Protein AF-A0A1B9LU08-F1 (afdb_monomer_lite)

Radius of gyration: 18.75 Å; chains: 1; bounding box: 48×45×54 Å

pLDDT: mean 74.98, std 18.67, range [30.48, 94.19]

Structure (mmCIF, N/CA/C/O backbone):
data_AF-A0A1B9LU08-F1
#
_entry.id   AF-A0A1B9LU08-F1
#
loop_
_atom_site.group_PDB
_atom_site.id
_atom_site.type_symbol
_atom_site.label_atom_id
_atom_site.label_alt_id
_atom_site.label_comp_id
_atom_site.label_asym_id
_atom_site.label_entity_id
_atom_site.label_seq_id
_atom_site.pdbx_PDB_ins_code
_atom_site.Cartn_x
_atom_site.Cartn_y
_atom_site.Cartn_z
_atom_site.occupancy
_atom_site.B_iso_or_equiv
_atom_site.auth_seq_id
_atom_site.auth_comp_id
_atom_site.auth_asym_id
_atom_site.auth_atom_id
_atom_site.pdbx_PDB_model_num
ATOM 1 N N . MET A 1 1 ? 3.767 -24.081 18.386 1.00 46.16 1 MET A N 1
ATOM 2 C CA . MET A 1 1 ? 2.913 -23.015 18.964 1.00 46.16 1 MET A CA 1
ATOM 3 C C . MET A 1 1 ? 3.690 -21.941 19.738 1.00 46.16 1 MET A C 1
ATOM 5 O O . MET A 1 1 ? 3.334 -20.782 19.602 1.00 46.16 1 MET A O 1
ATOM 9 N N . LYS A 1 2 ? 4.782 -22.258 20.460 1.00 41.88 2 LYS A N 1
ATOM 10 C CA . LYS A 1 2 ? 5.593 -21.272 21.220 1.00 41.88 2 LYS A CA 1
ATOM 11 C C . LYS A 1 2 ? 6.136 -20.075 20.403 1.00 41.88 2 LYS A C 1
ATOM 13 O O . LYS A 1 2 ? 6.231 -18.980 20.938 1.00 41.88 2 LYS A O 1
ATOM 18 N N . ASN A 1 3 ? 6.425 -20.255 19.110 1.00 48.28 3 ASN A N 1
ATOM 19 C CA . ASN A 1 3 ? 7.013 -19.195 18.271 1.00 48.28 3 ASN A CA 1
ATOM 20 C C . ASN A 1 3 ? 6.011 -18.122 17.801 1.00 48.28 3 ASN A C 1
ATOM 22 O O . ASN A 1 3 ? 6.435 -17.032 17.435 1.00 48.28 3 ASN A O 1
ATOM 26 N N . ILE A 1 4 ? 4.701 -18.395 17.828 1.00 52.91 4 ILE A N 1
ATOM 27 C CA . ILE A 1 4 ? 3.678 -17.412 17.421 1.00 52.91 4 ILE A CA 1
ATOM 28 C C . ILE A 1 4 ? 3.494 -16.355 18.523 1.00 52.91 4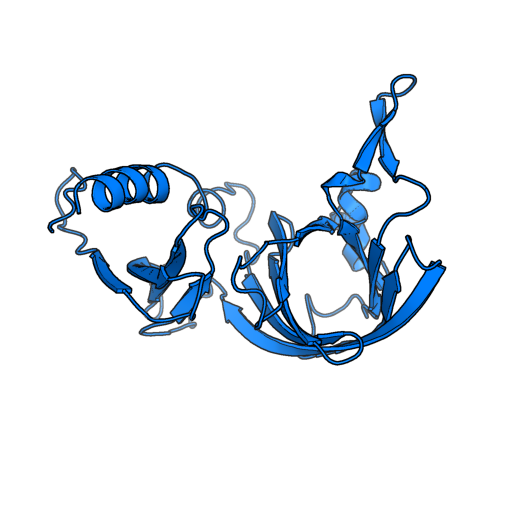 ILE A C 1
ATOM 30 O O . ILE A 1 4 ? 3.367 -15.172 18.223 1.00 52.91 4 ILE A O 1
ATOM 34 N N . LEU A 1 5 ? 3.602 -16.756 19.797 1.00 52.34 5 LEU A N 1
ATOM 35 C CA . LEU A 1 5 ? 3.526 -15.848 20.949 1.00 52.34 5 LEU A CA 1
ATOM 36 C C . LEU A 1 5 ? 4.643 -14.789 20.956 1.00 52.34 5 LEU A C 1
ATOM 38 O O . LEU A 1 5 ? 4.409 -13.640 21.319 1.00 52.34 5 LEU A O 1
ATOM 42 N N . LEU A 1 6 ? 5.856 -15.171 20.544 1.00 48.66 6 LEU A N 1
ATOM 43 C CA . LEU A 1 6 ? 6.998 -14.254 20.491 1.00 48.66 6 LEU A CA 1
ATOM 44 C C . LEU A 1 6 ? 6.857 -13.238 19.343 1.00 48.66 6 LEU A C 1
ATOM 46 O O . LEU A 1 6 ? 7.198 -12.070 19.508 1.00 48.66 6 LEU A O 1
ATOM 50 N N . ALA A 1 7 ? 6.298 -13.666 18.204 1.00 47.06 7 ALA A N 1
ATOM 51 C CA . ALA A 1 7 ? 5.971 -12.775 17.090 1.00 47.06 7 ALA A CA 1
ATOM 52 C C . ALA A 1 7 ? 4.872 -11.763 17.471 1.00 47.06 7 ALA A C 1
ATOM 54 O O . ALA A 1 7 ? 4.944 -10.605 17.078 1.00 47.06 7 ALA A O 1
ATOM 55 N N . LEU A 1 8 ? 3.908 -12.164 18.305 1.00 51.66 8 LEU A N 1
ATOM 56 C CA . LEU A 1 8 ? 2.862 -11.293 18.859 1.00 51.66 8 LEU A CA 1
ATOM 57 C C . LEU A 1 8 ? 3.392 -10.175 19.760 1.00 51.66 8 LEU A C 1
ATOM 59 O O . LEU A 1 8 ? 2.967 -9.029 19.626 1.00 51.66 8 LEU A O 1
ATOM 63 N N . LEU A 1 9 ? 4.357 -10.485 20.628 1.00 51.31 9 LEU A N 1
ATOM 64 C CA . LEU A 1 9 ? 5.041 -9.491 21.465 1.00 51.31 9 LEU A CA 1
ATOM 65 C C . LEU A 1 9 ? 5.813 -8.451 20.632 1.00 51.31 9 LEU A C 1
ATOM 67 O O . LEU A 1 9 ? 5.911 -7.294 21.038 1.00 51.31 9 LEU A O 1
ATOM 71 N N . LEU A 1 10 ? 6.304 -8.829 19.447 1.00 46.22 10 LEU A N 1
ATOM 72 C CA . LEU A 1 10 ? 6.969 -7.926 18.494 1.00 46.22 10 LEU A CA 1
ATOM 73 C C . LEU A 1 10 ? 5.987 -7.063 17.679 1.00 46.22 10 LEU A C 1
ATOM 75 O O . LEU A 1 10 ? 6.327 -5.945 17.302 1.00 46.22 10 LEU A O 1
ATOM 79 N N . ILE A 1 11 ? 4.765 -7.546 17.431 1.00 46.97 11 ILE A N 1
ATOM 80 C CA . ILE A 1 11 ? 3.715 -6.797 16.711 1.00 46.97 11 ILE A CA 1
ATOM 81 C C . ILE A 1 11 ? 3.090 -5.718 17.606 1.00 46.97 11 ILE A C 1
ATOM 83 O O . ILE A 1 11 ? 2.770 -4.637 17.125 1.00 46.97 11 ILE A O 1
ATOM 87 N N . LEU A 1 12 ? 2.959 -5.982 18.911 1.00 44.62 12 LEU A N 1
ATOM 88 C CA . LEU A 1 12 ? 2.426 -5.017 19.883 1.00 44.62 12 LEU A CA 1
ATOM 89 C C . LEU A 1 12 ? 3.453 -3.962 20.337 1.00 44.62 12 LEU A C 1
ATOM 91 O O . LEU A 1 12 ? 3.061 -2.957 20.924 1.00 44.62 12 LEU A O 1
ATOM 95 N N . SER A 1 13 ? 4.752 -4.172 20.086 1.00 35.53 13 SER A N 1
ATOM 96 C CA . SER A 1 13 ? 5.834 -3.291 20.563 1.00 35.53 13 SER A CA 1
ATOM 97 C C . SER A 1 13 ? 6.374 -2.297 19.526 1.00 35.53 13 SER A C 1
ATOM 99 O O . SER A 1 13 ? 7.187 -1.450 19.890 1.00 35.53 13 SER A O 1
ATOM 101 N N . PHE A 1 14 ? 5.920 -2.331 18.264 1.00 38.03 14 PHE A N 1
ATOM 102 C CA . PHE A 1 14 ? 6.449 -1.462 17.200 1.00 38.03 14 PHE A CA 1
ATOM 103 C C . PHE A 1 14 ? 5.367 -0.920 16.236 1.00 38.03 14 PHE A C 1
ATOM 105 O O . PHE A 1 14 ? 4.264 -1.453 16.137 1.00 38.03 14 PHE A O 1
ATOM 112 N N . PRO A 1 15 ? 5.625 0.211 15.555 1.00 39.22 15 PRO A N 1
ATOM 113 C CA . PRO A 1 15 ? 4.687 1.316 15.513 1.00 39.22 15 PRO A CA 1
ATOM 114 C C . PRO A 1 15 ? 4.008 1.461 14.149 1.00 39.22 15 PRO A C 1
ATOM 116 O O . PRO A 1 15 ? 4.268 2.406 13.409 1.00 39.22 15 PRO A O 1
ATOM 119 N N . VAL A 1 16 ? 3.064 0.584 13.828 1.00 42.38 16 VAL A N 1
ATOM 120 C CA . VAL A 1 16 ? 1.952 1.065 12.983 1.00 42.38 16 VAL A CA 1
ATOM 121 C C . VAL A 1 16 ? 1.066 2.015 13.815 1.00 42.38 16 VAL A C 1
ATOM 123 O O . VAL A 1 16 ? 0.441 2.928 13.287 1.00 42.38 16 VAL A O 1
ATOM 126 N N . PHE A 1 17 ? 1.124 1.892 15.150 1.00 41.16 17 PHE A N 1
ATOM 127 C CA . PHE A 1 17 ? 0.373 2.711 16.103 1.00 41.16 17 PHE A CA 1
ATOM 128 C C . PHE A 1 17 ? 1.009 4.049 16.497 1.00 41.16 17 PHE A C 1
ATOM 130 O O . PHE A 1 17 ? 0.266 4.922 16.927 1.00 41.16 17 PHE A O 1
ATOM 137 N N . SER A 1 18 ? 2.323 4.292 16.349 1.00 35.41 18 SER A N 1
ATOM 138 C CA . SER A 1 18 ? 2.858 5.621 16.727 1.00 35.41 18 SER A CA 1
ATOM 139 C C . SER A 1 18 ? 2.470 6.723 15.739 1.00 35.41 18 SER A C 1
ATOM 141 O O . SER A 1 18 ? 2.522 7.899 16.088 1.00 35.41 18 SER A O 1
ATOM 143 N N . THR A 1 19 ? 2.056 6.355 14.527 1.00 39.44 19 THR A N 1
ATOM 144 C CA . THR A 1 19 ? 1.817 7.301 13.434 1.00 39.44 19 THR A CA 1
ATOM 145 C C . THR A 1 19 ? 0.364 7.759 13.329 1.00 39.44 19 THR A C 1
ATOM 147 O O . THR A 1 19 ? 0.118 8.866 12.868 1.00 39.44 19 THR A O 1
ATOM 150 N N . ILE A 1 20 ? -0.590 6.982 13.855 1.00 40.78 20 ILE A N 1
ATOM 151 C CA . ILE A 1 20 ? -1.959 7.473 14.100 1.00 40.78 20 ILE A CA 1
ATOM 152 C C . ILE A 1 20 ? -2.001 8.323 15.389 1.00 40.78 20 ILE A C 1
ATOM 154 O O . ILE A 1 20 ? -2.870 9.173 15.543 1.00 40.78 20 ILE A O 1
ATOM 158 N N . TYR A 1 21 ? -1.035 8.158 16.306 1.00 35.94 21 TYR A N 1
ATOM 159 C CA . TYR A 1 21 ? -1.086 8.762 17.646 1.00 35.94 21 TYR A CA 1
ATOM 160 C C . TYR A 1 21 ? -0.140 9.939 17.918 1.00 35.94 21 TYR A C 1
ATOM 162 O O . TYR A 1 21 ? -0.194 10.492 19.020 1.00 35.94 21 TYR A O 1
ATOM 170 N N . ARG A 1 22 ? 0.742 10.345 16.994 1.00 32.78 22 ARG A N 1
ATOM 171 C CA . ARG A 1 22 ? 1.746 11.368 17.327 1.00 32.78 22 ARG A CA 1
ATOM 172 C C . ARG A 1 22 ? 2.076 12.340 16.198 1.00 32.78 22 ARG A C 1
ATOM 174 O O . ARG A 1 22 ? 3.199 12.379 15.711 1.00 32.78 22 ARG A O 1
ATOM 181 N N . THR A 1 23 ? 1.143 13.240 15.913 1.00 32.97 23 THR A N 1
ATOM 182 C CA . THR A 1 23 ? 1.505 14.621 15.578 1.00 32.97 23 THR A CA 1
ATOM 183 C C . THR A 1 23 ? 0.828 15.556 16.578 1.00 32.97 23 THR A C 1
ATOM 185 O O . THR A 1 23 ? -0.375 15.779 16.575 1.00 32.97 23 THR A O 1
ATOM 188 N N . THR A 1 24 ? 1.627 16.133 17.474 1.00 35.81 24 THR A N 1
ATOM 189 C CA . THR A 1 24 ? 1.268 17.325 18.265 1.00 35.81 24 THR A CA 1
ATOM 190 C C . THR A 1 24 ? 1.275 18.603 17.415 1.00 35.81 24 THR A C 1
ATOM 192 O O . THR A 1 24 ? 1.252 19.705 17.950 1.00 35.81 24 THR A O 1
ATOM 195 N N . TYR A 1 25 ? 1.291 18.462 16.090 1.00 37.09 25 TYR A N 1
ATOM 196 C CA . TYR A 1 25 ? 1.106 19.531 15.125 1.00 37.09 25 TYR A CA 1
ATOM 197 C C . TYR A 1 25 ? -0.132 19.204 14.304 1.00 37.09 25 TYR A C 1
ATOM 199 O O . TYR A 1 25 ? -0.088 18.308 13.472 1.00 37.09 25 TYR A O 1
ATOM 207 N N . SER A 1 26 ? -1.202 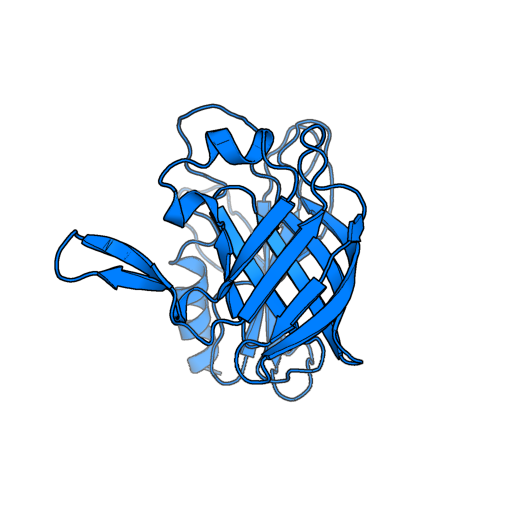19.948 14.594 1.00 35.75 26 SER A N 1
ATOM 208 C CA . SER A 1 26 ? -2.458 20.048 13.851 1.00 35.75 26 SER A CA 1
ATOM 209 C C . SER A 1 26 ? -3.199 18.730 13.578 1.00 35.75 26 SER A C 1
ATOM 211 O O . SER A 1 26 ? -2.702 17.818 12.931 1.00 35.75 26 SER A O 1
ATOM 213 N N . ALA A 1 27 ? -4.458 18.659 14.011 1.00 37.59 27 ALA A N 1
ATOM 214 C CA . ALA A 1 27 ? -5.414 17.594 13.703 1.00 37.59 27 ALA A CA 1
ATOM 215 C C . ALA A 1 27 ? -5.829 17.589 12.211 1.00 37.59 27 ALA A C 1
ATOM 217 O O . ALA A 1 27 ? -7.008 17.641 11.876 1.00 37.59 27 ALA A O 1
ATOM 218 N N . THR A 1 28 ? -4.861 17.603 11.295 1.00 44.62 28 THR A N 1
ATOM 219 C CA . THR A 1 28 ? -5.071 17.631 9.846 1.00 44.62 28 THR A CA 1
ATOM 220 C C . THR A 1 28 ? -4.879 16.216 9.303 1.00 44.62 28 THR A C 1
ATOM 222 O O . THR A 1 28 ? -3.784 15.821 8.929 1.00 44.62 28 THR A O 1
ATOM 225 N N . TYR A 1 29 ? -5.970 15.448 9.343 1.00 53.56 29 TYR A N 1
ATOM 226 C CA . TYR A 1 29 ? -6.289 14.301 8.481 1.00 53.56 29 TYR A CA 1
ATOM 227 C C . TYR A 1 29 ? -5.157 13.286 8.203 1.00 53.56 29 TYR A C 1
ATOM 229 O O . TYR A 1 29 ? -4.649 13.192 7.086 1.00 53.56 29 TYR A O 1
ATOM 237 N N . SER A 1 30 ? -4.817 12.431 9.176 1.00 63.50 30 SER A N 1
ATOM 238 C CA . SER A 1 30 ? -4.046 11.202 8.914 1.00 63.50 30 SER A CA 1
ATOM 239 C C . SER A 1 30 ? -4.940 10.137 8.262 1.00 63.50 30 SER A C 1
ATOM 241 O O . SER A 1 30 ? -5.347 9.152 8.875 1.00 63.50 30 SER A O 1
ATOM 243 N N . ALA A 1 31 ? -5.300 10.358 6.999 1.00 75.62 31 ALA A N 1
ATOM 244 C CA . ALA A 1 31 ? -6.085 9.400 6.234 1.00 75.62 31 ALA A CA 1
ATOM 245 C C . ALA A 1 31 ? -5.200 8.247 5.733 1.00 75.62 31 ALA A C 1
ATOM 247 O O . ALA A 1 31 ? -4.120 8.476 5.200 1.00 75.62 31 ALA A O 1
ATOM 248 N N . THR A 1 32 ? -5.651 7.001 5.858 1.00 82.12 32 THR A N 1
ATOM 249 C CA . THR A 1 32 ? -5.039 5.857 5.164 1.00 82.12 32 THR A CA 1
ATOM 250 C C . THR A 1 32 ? -5.982 5.362 4.084 1.00 82.12 32 THR A C 1
ATOM 252 O O . THR A 1 32 ? -7.141 5.054 4.347 1.00 82.12 32 THR A O 1
ATOM 255 N N . TYR A 1 33 ? -5.469 5.240 2.869 1.00 86.00 33 TYR A N 1
ATOM 256 C CA . TYR A 1 33 ? -6.208 4.781 1.707 1.00 86.00 33 TYR A CA 1
ATOM 257 C C . TYR A 1 33 ? -5.683 3.424 1.248 1.00 86.00 33 TYR A C 1
ATOM 259 O O . TYR A 1 33 ? -4.472 3.198 1.244 1.00 86.00 33 TYR A O 1
ATOM 267 N N . ALA A 1 34 ? -6.577 2.544 0.800 1.00 89.38 34 ALA A N 1
ATOM 268 C CA . ALA A 1 34 ? -6.204 1.363 0.029 1.00 89.38 34 ALA A CA 1
ATOM 269 C C . ALA A 1 34 ? -6.856 1.427 -1.352 1.00 89.38 34 ALA A C 1
ATOM 271 O O . ALA A 1 34 ? -8.069 1.622 -1.482 1.00 89.38 34 ALA A O 1
ATOM 272 N N . TYR A 1 35 ? -6.037 1.252 -2.382 1.00 91.56 35 TYR A N 1
ATOM 273 C CA . TYR A 1 35 ? -6.452 1.251 -3.775 1.00 91.56 35 TYR A CA 1
ATOM 274 C C . TYR A 1 35 ? -6.164 -0.100 -4.412 1.00 91.56 35 TYR A C 1
ATOM 276 O O . TYR A 1 35 ? -5.054 -0.611 -4.280 1.00 91.56 35 TYR A O 1
ATOM 284 N N . LYS A 1 36 ? -7.119 -0.644 -5.166 1.00 93.88 36 LYS A N 1
ATOM 285 C CA . LYS A 1 36 ? -6.962 -1.905 -5.898 1.00 93.88 36 LYS A CA 1
ATOM 286 C C . LYS A 1 36 ? -6.991 -1.714 -7.402 1.00 93.88 36 LYS A C 1
ATOM 288 O O . LYS A 1 36 ? -7.725 -0.872 -7.919 1.00 93.88 36 LYS A O 1
ATOM 293 N N . GLY A 1 37 ? -6.216 -2.521 -8.111 1.00 93.50 37 GLY A N 1
ATOM 294 C CA . GLY A 1 37 ? -6.200 -2.546 -9.569 1.00 93.50 37 GLY A CA 1
ATOM 295 C C . GLY A 1 37 ? -5.220 -3.580 -10.097 1.00 93.50 37 GLY A C 1
ATOM 296 O O . GLY A 1 37 ? -4.961 -4.577 -9.429 1.00 93.50 37 GLY A O 1
ATOM 297 N N . TYR A 1 38 ? -4.676 -3.341 -11.289 1.00 91.12 38 TYR A N 1
ATOM 298 C CA . TYR A 1 38 ? -3.796 -4.290 -11.969 1.00 91.12 38 TYR A CA 1
ATOM 299 C C . TYR A 1 38 ? -2.568 -3.604 -12.566 1.00 91.12 38 TYR A C 1
ATOM 301 O O . TYR A 1 38 ? -2.671 -2.490 -13.078 1.00 91.12 38 TYR A O 1
ATOM 309 N N . ILE A 1 39 ? -1.430 -4.302 -12.544 1.00 87.19 39 ILE A N 1
ATOM 310 C CA . ILE A 1 39 ? -0.226 -3.976 -13.326 1.00 87.19 39 ILE A CA 1
ATOM 311 C C . ILE A 1 39 ? 0.051 -5.152 -14.258 1.00 87.19 39 ILE A C 1
ATOM 313 O O . ILE A 1 39 ? 0.200 -6.277 -13.776 1.00 87.19 39 ILE A O 1
ATOM 317 N N . GLU A 1 40 ? 0.126 -4.891 -15.568 1.00 82.81 40 GLU A N 1
ATOM 318 C CA . GLU A 1 40 ? 0.203 -5.884 -16.656 1.00 82.81 40 GLU A CA 1
ATOM 319 C C . GLU A 1 40 ? -0.976 -6.875 -16.662 1.00 82.81 40 GLU A C 1
ATOM 321 O O . GLU A 1 40 ? -1.786 -6.815 -17.573 1.00 82.81 40 GLU A O 1
ATOM 326 N N . ASN A 1 41 ? -1.081 -7.751 -15.656 1.00 85.12 41 ASN A N 1
ATOM 327 C CA . ASN A 1 41 ? -2.194 -8.680 -15.386 1.00 85.12 41 ASN A CA 1
ATOM 328 C C . ASN A 1 41 ? -2.269 -9.127 -13.910 1.00 85.12 41 ASN A C 1
ATOM 330 O O . ASN A 1 41 ? -3.047 -10.012 -13.562 1.00 85.12 41 ASN A O 1
ATOM 334 N N . LYS A 1 42 ? -1.439 -8.564 -13.030 1.00 88.44 42 LYS A N 1
ATOM 335 C CA . LYS A 1 42 ? -1.359 -8.965 -11.624 1.00 88.44 42 LYS A CA 1
ATOM 336 C C . LYS A 1 42 ? -2.165 -8.004 -10.772 1.00 88.44 42 LYS A C 1
ATOM 338 O O . LYS A 1 42 ? -1.980 -6.794 -10.896 1.00 88.44 42 LYS A O 1
ATOM 343 N N . GLU A 1 43 ? -3.034 -8.536 -9.918 1.00 91.19 43 GLU A N 1
ATOM 344 C CA . GLU A 1 43 ? -3.819 -7.715 -8.999 1.00 91.19 43 GLU A CA 1
ATOM 345 C C . GLU A 1 43 ? -2.901 -7.110 -7.932 1.00 91.19 43 GLU A C 1
ATOM 347 O O . GLU A 1 43 ? -2.094 -7.808 -7.308 1.00 91.19 43 GLU A O 1
ATOM 352 N N . VAL A 1 44 ? -3.024 -5.802 -7.733 1.00 91.81 44 VAL A N 1
ATOM 353 C CA . VAL A 1 44 ? -2.219 -5.027 -6.790 1.00 91.81 44 VAL A CA 1
ATOM 354 C C . VAL A 1 44 ? -3.108 -4.273 -5.822 1.00 91.81 44 VAL A C 1
ATOM 356 O O . VAL A 1 44 ? -4.176 -3.783 -6.194 1.00 91.81 44 VAL A O 1
ATOM 359 N N . THR A 1 45 ? -2.639 -4.149 -4.584 1.00 91.69 45 THR A N 1
ATOM 360 C CA . THR A 1 45 ? -3.190 -3.207 -3.607 1.00 91.69 45 THR A CA 1
ATOM 361 C C . THR A 1 45 ? -2.113 -2.197 -3.233 1.00 91.69 45 THR A C 1
ATOM 363 O O . THR A 1 45 ? -1.046 -2.587 -2.763 1.00 91.69 45 THR A O 1
ATOM 366 N N . LEU A 1 46 ? -2.386 -0.912 -3.452 1.00 91.25 46 LEU A N 1
ATOM 367 C CA . LEU A 1 46 ? -1.562 0.212 -3.014 1.00 91.25 46 LEU A CA 1
ATOM 368 C C . LEU A 1 46 ? -2.154 0.780 -1.725 1.00 91.25 46 LEU A C 1
ATOM 370 O O . LEU A 1 46 ? -3.287 1.259 -1.720 1.00 91.25 46 LEU A O 1
ATOM 374 N N . TYR A 1 47 ? -1.367 0.761 -0.660 1.00 88.00 47 TYR A N 1
ATOM 375 C CA . TYR A 1 47 ? -1.654 1.440 0.593 1.00 88.00 47 TYR A CA 1
ATOM 376 C C . TYR A 1 47 ? -0.948 2.789 0.596 1.00 88.00 47 TYR A C 1
ATOM 378 O O . TYR A 1 47 ? 0.254 2.881 0.340 1.00 88.00 47 TYR A O 1
ATOM 386 N N . LEU A 1 48 ? -1.707 3.840 0.877 1.00 85.00 48 LEU A N 1
ATOM 387 C CA . LEU A 1 48 ? -1.238 5.212 0.822 1.00 85.00 48 LEU A CA 1
ATOM 388 C C . LEU A 1 48 ? -1.686 5.942 2.081 1.00 85.00 48 LEU A C 1
ATOM 390 O O . LEU A 1 48 ? -2.880 6.119 2.298 1.00 85.00 48 LEU A O 1
ATOM 394 N N . SER A 1 49 ? -0.740 6.386 2.895 1.00 78.69 49 SER A N 1
ATOM 395 C CA . SER A 1 49 ? -0.995 7.289 4.010 1.00 78.69 49 SER A CA 1
ATOM 396 C C . SER A 1 49 ? -0.201 8.564 3.759 1.00 78.69 49 SER A C 1
ATOM 398 O O . SER A 1 49 ? 1.028 8.527 3.899 1.00 78.69 49 SER A O 1
ATOM 400 N N . PRO A 1 50 ? -0.861 9.677 3.391 1.00 67.25 50 PRO A N 1
ATOM 401 C CA . PRO A 1 50 ? -0.187 10.933 3.102 1.00 67.25 50 PRO A CA 1
ATOM 402 C C . PRO A 1 50 ? 0.737 11.286 4.266 1.00 67.25 50 PRO A C 1
ATOM 404 O O . PRO A 1 50 ? 0.355 11.121 5.425 1.00 67.25 50 PRO A O 1
ATOM 407 N N . TYR A 1 51 ? 1.958 11.716 3.949 1.00 63.19 51 TYR A N 1
ATOM 408 C CA . TYR A 1 51 ? 2.987 12.134 4.913 1.00 63.19 51 TYR A CA 1
ATOM 409 C C . TYR A 1 51 ? 3.589 11.036 5.796 1.00 63.19 51 TYR A C 1
ATOM 411 O O . TYR A 1 51 ? 4.540 11.317 6.523 1.00 63.19 51 TYR A O 1
ATOM 419 N N . LEU A 1 52 ? 3.072 9.803 5.751 1.00 66.81 52 LEU A N 1
ATOM 420 C CA . LEU A 1 52 ? 3.523 8.736 6.643 1.00 66.81 52 LEU A CA 1
ATOM 421 C C . LEU A 1 52 ? 4.235 7.623 5.885 1.00 66.81 52 LEU A C 1
ATOM 423 O O . LEU A 1 52 ? 5.434 7.428 6.071 1.00 66.81 52 LEU A O 1
ATOM 427 N N . LYS A 1 53 ? 3.498 6.858 5.076 1.00 77.19 53 LYS A N 1
ATOM 428 C CA . LYS A 1 53 ? 4.013 5.676 4.375 1.00 77.19 53 LYS A CA 1
ATOM 429 C C . LYS A 1 53 ? 3.177 5.378 3.141 1.00 77.19 53 LYS A C 1
ATOM 431 O O . LYS A 1 53 ? 1.951 5.470 3.173 1.00 77.19 53 LYS A O 1
ATOM 436 N N . ALA A 1 54 ? 3.847 4.916 2.098 1.00 85.88 54 ALA A N 1
ATOM 437 C CA . ALA A 1 54 ? 3.224 4.278 0.955 1.00 85.88 54 ALA A CA 1
ATOM 438 C C . ALA A 1 54 ? 3.859 2.901 0.766 1.00 85.88 54 ALA A C 1
ATOM 440 O O . ALA A 1 54 ? 5.057 2.729 0.977 1.00 85.88 54 ALA A O 1
ATOM 441 N N . PHE A 1 55 ? 3.068 1.905 0.396 1.00 89.25 55 PHE A N 1
ATOM 442 C CA . PHE A 1 55 ? 3.591 0.617 -0.043 1.00 89.25 55 PHE A CA 1
ATOM 443 C C . PHE A 1 55 ? 2.546 -0.104 -0.873 1.00 89.25 55 PHE A C 1
ATOM 445 O O . PHE A 1 55 ? 1.353 0.181 -0.783 1.00 89.25 55 PHE A O 1
ATOM 452 N N . TRP A 1 56 ? 2.974 -1.076 -1.661 1.00 90.38 56 TRP A N 1
ATOM 453 C CA . TRP A 1 56 ? 2.048 -1.916 -2.402 1.00 90.38 56 TRP A CA 1
ATOM 454 C C . TRP A 1 56 ? 2.404 -3.390 -2.280 1.00 90.38 56 TRP A C 1
ATOM 456 O O . TRP A 1 56 ? 3.531 -3.754 -1.935 1.00 90.38 56 TRP A O 1
ATOM 466 N N . VAL A 1 57 ? 1.403 -4.227 -2.531 1.00 88.31 57 VAL A N 1
ATOM 467 C CA . VAL A 1 57 ? 1.502 -5.686 -2.520 1.00 88.31 57 VAL A CA 1
ATOM 468 C C . VAL A 1 57 ? 0.798 -6.259 -3.740 1.00 88.31 57 VAL A C 1
ATOM 470 O O . VAL A 1 57 ? -0.237 -5.744 -4.175 1.00 88.31 57 VAL A O 1
ATOM 473 N N . TYR A 1 58 ? 1.331 -7.355 -4.270 1.00 87.69 58 TYR A N 1
ATOM 474 C CA . TYR A 1 58 ? 0.586 -8.215 -5.181 1.00 87.69 58 TYR A CA 1
ATOM 475 C C . TYR A 1 58 ? -0.344 -9.117 -4.375 1.00 87.69 58 TYR A C 1
ATOM 477 O O . TYR A 1 58 ? 0.068 -9.697 -3.371 1.00 87.69 58 TYR A O 1
ATOM 485 N N . LYS A 1 59 ? -1.587 -9.278 -4.829 1.00 79.88 59 LYS A N 1
ATOM 486 C CA . LYS A 1 59 ? -2.553 -10.162 -4.162 1.00 79.88 59 LYS A CA 1
ATOM 487 C C . LYS A 1 59 ? -2.074 -11.610 -4.113 1.00 79.88 59 LYS A C 1
ATOM 489 O O . LYS A 1 59 ? -2.158 -12.236 -3.063 1.00 79.88 59 LYS A O 1
ATOM 494 N N . ASP A 1 60 ? -1.538 -12.089 -5.232 1.00 70.62 60 ASP A N 1
ATOM 495 C CA . ASP A 1 60 ? -1.089 -13.474 -5.398 1.00 70.62 60 ASP A CA 1
ATOM 496 C C . ASP A 1 60 ? 0.369 -13.681 -4.963 1.00 70.62 60 ASP A C 1
ATOM 498 O O . ASP A 1 60 ? 0.929 -14.763 -5.143 1.00 70.62 60 ASP A O 1
ATOM 502 N N . ASP A 1 61 ? 1.024 -12.655 -4.406 1.00 72.56 61 ASP A N 1
ATOM 503 C CA . ASP A 1 61 ? 2.317 -12.876 -3.779 1.00 72.56 61 ASP A CA 1
ATOM 504 C C . ASP A 1 61 ? 2.101 -13.544 -2.424 1.00 72.56 61 ASP A C 1
ATOM 506 O O . ASP A 1 61 ? 1.778 -12.902 -1.420 1.00 72.56 61 ASP A O 1
ATOM 510 N N . HIS A 1 62 ? 2.335 -14.853 -2.400 1.00 60.97 62 HIS A N 1
ATOM 511 C CA . HIS A 1 62 ? 2.345 -15.662 -1.188 1.00 60.97 62 HIS A CA 1
ATOM 512 C C . HIS A 1 62 ? 3.259 -15.068 -0.116 1.00 60.97 62 HIS A C 1
ATOM 514 O O . HIS A 1 62 ? 2.979 -15.146 1.072 1.00 60.97 62 HIS A O 1
ATOM 520 N N . LYS A 1 63 ? 4.348 -14.396 -0.492 1.00 63.81 63 LYS A N 1
ATOM 521 C CA . LYS A 1 63 ? 5.241 -13.779 0.491 1.00 63.81 63 LYS A CA 1
ATOM 522 C C . LYS A 1 63 ? 4.691 -12.469 1.057 1.00 63.81 63 LYS A C 1
ATOM 524 O O . LYS A 1 63 ? 5.232 -12.015 2.072 1.00 63.81 63 LYS A O 1
ATOM 529 N N . GLN A 1 64 ? 3.637 -11.907 0.452 1.00 66.81 64 GLN A N 1
ATOM 530 C CA . GLN A 1 64 ? 3.074 -10.589 0.753 1.00 66.81 64 GLN A CA 1
ATOM 531 C C . GLN A 1 64 ? 4.198 -9.557 0.883 1.00 66.81 64 GLN A C 1
ATOM 533 O O . GLN A 1 64 ? 4.286 -8.837 1.882 1.00 66.81 64 GLN A O 1
ATOM 538 N N . ILE A 1 65 ? 5.134 -9.567 -0.076 1.00 76.06 65 ILE A N 1
ATOM 539 C CA . ILE A 1 65 ? 6.272 -8.657 -0.050 1.00 76.06 65 ILE A CA 1
ATOM 540 C C . ILE A 1 65 ? 5.714 -7.259 -0.208 1.00 76.06 65 ILE A C 1
ATOM 542 O O . ILE A 1 65 ? 5.102 -6.908 -1.214 1.00 76.06 65 ILE A O 1
ATOM 546 N N . GLN A 1 66 ? 5.936 -6.463 0.825 1.00 81.81 66 GLN A N 1
ATOM 547 C CA . GLN A 1 66 ? 5.623 -5.057 0.773 1.00 81.81 66 GLN A CA 1
ATOM 548 C C . GLN A 1 66 ? 6.749 -4.350 0.058 1.00 81.81 66 GLN A C 1
ATOM 550 O O . GLN A 1 66 ? 7.915 -4.394 0.461 1.00 81.81 66 GLN A O 1
ATOM 555 N N . HIS A 1 67 ? 6.367 -3.706 -1.025 1.00 85.25 67 HIS A N 1
ATOM 556 C CA . HIS A 1 67 ? 7.221 -2.815 -1.769 1.00 85.25 67 HIS A CA 1
ATOM 557 C C . HIS A 1 67 ? 6.995 -1.427 -1.191 1.00 85.25 67 HIS A C 1
ATOM 559 O O . HIS A 1 67 ? 6.011 -0.768 -1.532 1.00 85.25 67 HIS A O 1
ATOM 565 N N . ALA A 1 68 ? 7.839 -1.056 -0.230 1.00 86.81 68 ALA A N 1
ATOM 566 C CA . ALA A 1 68 ? 7.793 0.251 0.394 1.00 86.81 68 ALA A CA 1
ATOM 567 C C . ALA A 1 68 ? 8.118 1.335 -0.638 1.00 86.81 68 ALA A C 1
ATOM 569 O O . ALA A 1 68 ? 8.922 1.148 -1.551 1.00 86.81 68 ALA A O 1
ATOM 570 N N . LEU A 1 69 ? 7.403 2.447 -0.523 1.00 88.12 69 LEU A N 1
ATOM 571 C CA . LEU A 1 69 ? 7.439 3.537 -1.475 1.00 88.12 69 LEU A CA 1
ATOM 572 C C . LEU A 1 69 ? 7.684 4.852 -0.747 1.00 88.12 69 LEU A C 1
ATOM 574 O O . LEU A 1 69 ? 7.091 5.128 0.299 1.00 88.12 69 LEU A O 1
ATOM 578 N N . SER A 1 70 ? 8.508 5.687 -1.362 1.00 85.44 70 SER A N 1
ATOM 579 C CA . SER A 1 70 ? 8.784 7.047 -0.921 1.00 85.44 70 SER A CA 1
ATOM 580 C C . SER A 1 70 ? 8.147 8.055 -1.869 1.00 85.44 70 SER A C 1
ATOM 582 O O . SER A 1 70 ? 8.192 7.908 -3.092 1.00 85.44 70 SER A O 1
ATOM 584 N N . TYR A 1 71 ? 7.549 9.094 -1.296 1.00 80.31 71 TYR A N 1
ATOM 585 C CA . TYR A 1 71 ? 6.984 10.218 -2.038 1.00 80.31 71 TYR A CA 1
ATOM 586 C C . TYR A 1 71 ? 8.083 11.080 -2.667 1.00 80.31 71 TYR A C 1
ATOM 588 O O . TYR A 1 71 ? 9.113 11.319 -2.039 1.00 80.31 71 TYR A O 1
ATOM 596 N N . GLU A 1 72 ? 7.828 11.623 -3.862 1.00 76.06 72 GLU A N 1
ATOM 597 C CA . GLU A 1 72 ? 8.731 12.572 -4.541 1.00 76.06 72 GLU A CA 1
ATOM 598 C C . GLU A 1 72 ? 9.134 13.752 -3.653 1.00 76.06 72 GLU A C 1
ATOM 600 O O . GLU A 1 72 ? 10.283 14.181 -3.670 1.00 76.06 72 GLU A O 1
ATOM 605 N N . CYS A 1 73 ? 8.233 14.222 -2.793 1.00 73.62 73 CYS A N 1
ATOM 606 C CA . CYS A 1 73 ? 8.549 15.314 -1.885 1.00 73.62 73 CYS A CA 1
ATOM 607 C C . CYS A 1 73 ? 9.626 15.024 -0.848 1.00 73.62 73 CYS A C 1
ATOM 609 O O . CYS A 1 73 ? 10.277 15.964 -0.398 1.00 73.62 73 CYS A O 1
ATOM 611 N N . HIS A 1 74 ? 9.836 13.761 -0.467 1.00 70.56 74 HIS A N 1
ATOM 612 C CA . HIS A 1 74 ? 10.949 13.421 0.418 1.00 70.56 74 HIS A CA 1
ATOM 613 C C . HIS A 1 74 ? 12.297 13.668 -0.263 1.00 70.56 74 HIS A C 1
ATOM 615 O O . HIS A 1 74 ? 13.262 13.983 0.419 1.00 70.56 74 HIS A O 1
ATOM 621 N N . LEU A 1 75 ? 12.360 13.586 -1.596 1.00 72.38 75 LEU A N 1
ATOM 622 C CA . LEU A 1 75 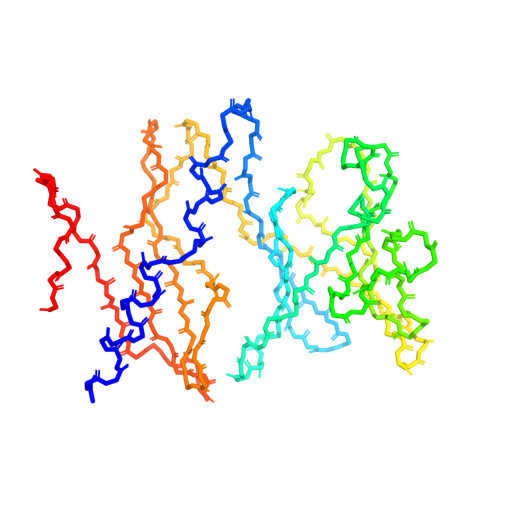? 13.550 13.951 -2.368 1.00 72.38 75 LEU A CA 1
ATOM 623 C C . LEU A 1 75 ? 13.704 15.472 -2.485 1.00 72.38 75 LEU A C 1
ATOM 625 O O . LEU A 1 75 ? 14.817 15.981 -2.544 1.00 72.38 75 LEU A O 1
ATOM 629 N N . MET A 1 76 ? 12.585 16.198 -2.503 1.00 68.75 76 MET A N 1
ATOM 630 C CA . MET A 1 76 ? 12.553 17.664 -2.571 1.00 68.75 76 MET A CA 1
ATOM 631 C C . MET A 1 76 ? 12.650 18.340 -1.193 1.00 68.75 76 MET A C 1
ATOM 633 O O . MET A 1 76 ? 12.640 19.564 -1.117 1.00 68.75 76 MET A O 1
ATOM 637 N N . ASN A 1 77 ? 12.724 17.566 -0.104 1.00 67.62 77 ASN A N 1
ATOM 638 C CA . ASN A 1 77 ? 12.683 18.039 1.285 1.00 67.62 77 ASN A CA 1
ATOM 639 C C . ASN A 1 77 ? 11.449 18.903 1.645 1.00 67.62 77 ASN A C 1
ATOM 641 O O . ASN A 1 77 ? 11.481 19.628 2.637 1.00 67.62 77 ASN A O 1
ATOM 645 N N . SER A 1 78 ? 10.354 18.824 0.875 1.00 66.56 78 SER A N 1
ATOM 646 C CA . SER A 1 78 ? 9.149 19.646 1.068 1.00 66.56 78 SER A CA 1
ATOM 647 C C . SER A 1 78 ? 7.898 18.932 0.548 1.00 66.56 78 SER A C 1
ATOM 649 O O . SER A 1 78 ? 7.676 18.834 -0.659 1.00 66.56 78 SER A O 1
ATOM 651 N N . CYS A 1 79 ? 7.065 18.402 1.456 1.00 62.94 79 CYS A N 1
ATOM 652 C CA . CYS A 1 79 ? 5.784 17.765 1.100 1.00 62.94 79 CYS A CA 1
ATOM 653 C C . CYS A 1 79 ? 4.602 18.739 1.033 1.00 62.94 79 CYS A C 1
ATOM 655 O O . CYS A 1 79 ? 3.537 18.367 0.536 1.00 62.94 79 CYS A O 1
ATOM 657 N N . ASP A 1 80 ? 4.800 19.987 1.458 1.00 60.72 80 ASP A N 1
ATOM 658 C CA . ASP A 1 80 ? 3.800 21.052 1.345 1.00 60.72 80 ASP A CA 1
ATOM 659 C C . ASP A 1 80 ? 3.611 21.488 -0.123 1.00 60.72 80 ASP A C 1
ATOM 661 O O . ASP A 1 80 ? 2.506 21.829 -0.555 1.00 60.72 80 ASP A O 1
ATOM 665 N N . GLU A 1 81 ? 4.663 21.353 -0.935 1.00 55.50 81 GLU A N 1
ATOM 666 C CA . GLU A 1 81 ? 4.674 21.672 -2.369 1.00 55.50 81 GLU A CA 1
ATOM 667 C C . GLU A 1 81 ? 3.985 20.618 -3.254 1.00 55.50 81 GLU A C 1
ATOM 669 O O . GLU A 1 81 ? 3.641 20.906 -4.399 1.00 55.50 81 GLU A O 1
ATOM 674 N N . VAL A 1 82 ? 3.698 19.415 -2.737 1.00 55.12 82 VAL A N 1
ATOM 675 C CA . VAL A 1 82 ? 3.022 18.338 -3.501 1.00 55.12 82 VAL A CA 1
ATOM 676 C C . VAL A 1 82 ? 1.599 18.725 -3.881 1.00 55.12 82 VAL A C 1
ATOM 678 O O . VAL A 1 82 ? 1.113 18.330 -4.937 1.00 55.12 82 VAL A O 1
ATOM 681 N N . SER A 1 83 ? 0.942 19.538 -3.051 1.00 54.88 83 SER A N 1
ATOM 682 C CA . SER A 1 83 ? -0.398 20.067 -3.332 1.00 54.88 83 SER A CA 1
ATOM 683 C C . SER A 1 83 ? -0.458 20.895 -4.625 1.00 54.88 83 SER A C 1
ATOM 685 O O . SER A 1 83 ? -1.520 21.019 -5.230 1.00 54.88 83 SER A O 1
ATOM 687 N N . GLN A 1 84 ? 0.686 21.423 -5.072 1.00 58.44 84 GLN A N 1
ATOM 688 C CA . GLN A 1 84 ? 0.819 22.223 -6.289 1.00 58.44 84 GLN A CA 1
ATOM 689 C C . GLN A 1 84 ? 1.262 21.393 -7.503 1.00 58.44 84 GLN A C 1
ATOM 691 O O . GLN A 1 84 ? 1.279 21.903 -8.624 1.00 58.44 84 GLN A O 1
ATOM 696 N N . GLN A 1 85 ? 1.629 20.124 -7.307 1.00 67.06 85 GLN A N 1
ATOM 697 C CA . GLN A 1 85 ? 2.078 19.254 -8.387 1.00 67.06 85 GLN A CA 1
ATOM 698 C C . GLN A 1 85 ? 0.891 18.605 -9.100 1.00 67.06 85 GLN A C 1
ATOM 700 O O . GLN A 1 85 ? -0.040 18.092 -8.484 1.00 67.06 85 GLN A O 1
ATOM 705 N N . ASN A 1 86 ? 0.978 18.549 -10.431 1.00 75.12 86 ASN A N 1
ATOM 706 C CA . ASN A 1 86 ? -0.021 17.875 -11.266 1.00 75.12 86 ASN A CA 1
ATOM 707 C C . ASN A 1 86 ? 0.119 16.339 -11.255 1.00 75.12 86 ASN A C 1
ATOM 709 O O . ASN A 1 86 ? -0.603 15.623 -11.957 1.00 75.12 86 ASN A O 1
ATOM 713 N N . SER A 1 87 ? 1.088 15.819 -10.502 1.00 81.31 87 SER A N 1
ATOM 714 C CA . SER A 1 87 ? 1.398 14.399 -10.435 1.00 81.31 87 SER A CA 1
ATOM 715 C C . SER A 1 87 ? 1.862 13.981 -9.049 1.00 81.31 87 SER A C 1
ATOM 717 O O . SER A 1 87 ? 2.643 14.684 -8.421 1.00 81.31 87 SER A O 1
ATOM 719 N N . LEU A 1 88 ? 1.440 12.795 -8.617 1.00 85.81 88 LEU A N 1
ATOM 720 C CA . LEU A 1 88 ? 1.994 12.086 -7.470 1.00 85.81 88 LEU A CA 1
ATOM 721 C C . LEU A 1 88 ? 2.964 11.021 -7.978 1.00 85.81 88 LEU A C 1
ATOM 723 O O . LEU A 1 88 ? 2.514 10.033 -8.569 1.00 85.81 88 LEU A O 1
ATOM 727 N N . LYS A 1 89 ? 4.259 11.164 -7.683 1.00 88.50 89 LYS A N 1
ATOM 728 C CA . LYS A 1 89 ? 5.231 10.091 -7.920 1.00 88.50 89 LYS A CA 1
ATOM 729 C C . LYS A 1 89 ? 5.630 9.372 -6.639 1.00 88.50 89 LYS A C 1
ATOM 731 O O . LYS A 1 89 ? 5.886 10.000 -5.610 1.00 88.50 89 LYS A O 1
ATOM 736 N N . LEU A 1 90 ? 5.681 8.045 -6.733 1.00 89.69 90 LEU A N 1
ATOM 737 C CA . LEU A 1 90 ? 6.053 7.137 -5.651 1.00 89.69 90 LEU A CA 1
ATOM 738 C C . LEU A 1 90 ? 7.188 6.227 -6.126 1.00 89.69 90 LEU A C 1
ATOM 740 O O . LEU A 1 90 ? 6.995 5.433 -7.048 1.00 89.69 90 LEU A O 1
ATOM 744 N N . TYR A 1 91 ? 8.347 6.340 -5.493 1.00 89.94 91 TYR A N 1
ATOM 745 C CA . TYR A 1 91 ? 9.585 5.642 -5.841 1.00 89.94 91 TYR A CA 1
ATOM 746 C C . TYR A 1 91 ? 9.819 4.444 -4.920 1.00 89.94 91 TYR A C 1
ATOM 748 O O . TYR A 1 91 ? 9.466 4.522 -3.747 1.00 89.94 91 TYR A O 1
ATOM 756 N N . ASP A 1 92 ? 10.433 3.366 -5.417 1.00 88.06 92 ASP A N 1
ATOM 757 C CA . ASP A 1 92 ? 10.921 2.276 -4.553 1.00 88.06 92 ASP A CA 1
ATOM 758 C C . ASP A 1 92 ? 11.956 2.820 -3.553 1.00 88.06 92 ASP A C 1
ATOM 760 O O . ASP A 1 92 ? 12.966 3.414 -3.940 1.00 88.06 92 ASP A O 1
ATOM 764 N N . ASP A 1 93 ? 11.690 2.652 -2.257 1.00 85.31 93 ASP A N 1
ATOM 765 C CA . ASP A 1 93 ? 12.514 3.241 -1.200 1.00 85.31 93 ASP A CA 1
ATOM 766 C C . ASP A 1 93 ? 13.938 2.666 -1.154 1.00 85.31 93 ASP A C 1
ATOM 768 O O . ASP A 1 93 ? 14.874 3.366 -0.771 1.00 85.31 93 ASP A O 1
ATOM 772 N N . LYS A 1 94 ? 14.137 1.428 -1.621 1.00 86.25 94 LYS A N 1
ATOM 773 C CA . LYS A 1 94 ? 15.446 0.746 -1.652 1.00 86.25 94 LYS A CA 1
ATOM 774 C C . LYS A 1 94 ? 16.391 1.298 -2.710 1.00 86.25 94 LYS A C 1
ATOM 776 O O . LYS A 1 94 ? 17.586 0.973 -2.716 1.00 86.25 94 LYS A O 1
ATOM 781 N N . ASP A 1 95 ? 15.849 2.069 -3.640 1.00 87.81 95 ASP A N 1
ATOM 782 C CA . ASP A 1 95 ? 16.582 2.674 -4.742 1.00 87.81 95 ASP A CA 1
ATOM 783 C C . ASP A 1 95 ? 16.878 4.158 -4.500 1.00 87.81 95 ASP A C 1
ATOM 785 O O . ASP A 1 95 ? 17.524 4.791 -5.336 1.00 87.81 95 ASP A O 1
ATOM 789 N N . ILE A 1 96 ? 16.489 4.683 -3.333 1.00 87.44 96 ILE A N 1
ATOM 790 C CA . ILE A 1 96 ? 16.885 6.001 -2.841 1.00 87.44 96 ILE A CA 1
ATOM 791 C C . ILE A 1 96 ? 18.111 5.849 -1.935 1.00 87.44 96 ILE A C 1
ATOM 793 O O . ILE A 1 96 ? 18.160 4.978 -1.067 1.00 87.44 96 ILE A O 1
ATOM 797 N N . TYR A 1 97 ? 19.112 6.700 -2.129 1.00 87.94 97 TYR A N 1
ATOM 798 C CA . TYR A 1 97 ? 20.345 6.722 -1.341 1.00 87.94 97 TYR A CA 1
ATOM 799 C C . TYR A 1 97 ? 20.783 8.163 -1.065 1.00 87.94 97 TYR A C 1
ATOM 801 O O . TYR A 1 97 ? 20.324 9.083 -1.732 1.00 87.94 97 TYR A O 1
ATOM 809 N N . LEU A 1 98 ? 21.655 8.375 -0.080 1.00 87.12 98 LEU A N 1
ATOM 810 C CA . LEU A 1 98 ? 22.268 9.685 0.157 1.00 87.12 98 LEU A CA 1
ATOM 811 C C . LEU A 1 98 ? 23.555 9.785 -0.658 1.00 87.12 98 LEU A C 1
ATOM 813 O O . LEU A 1 98 ? 24.392 8.885 -0.587 1.00 87.12 98 LEU A O 1
ATOM 817 N N . ASP A 1 99 ? 23.704 10.856 -1.433 1.00 84.38 99 ASP A N 1
ATOM 818 C CA . ASP A 1 99 ? 24.957 11.119 -2.135 1.00 84.38 99 ASP A CA 1
ATOM 819 C C . ASP A 1 99 ? 26.064 11.464 -1.140 1.00 84.38 99 ASP A C 1
ATOM 821 O O . ASP A 1 99 ? 25.888 12.310 -0.266 1.00 84.38 99 ASP A O 1
ATOM 825 N N . GLU A 1 100 ? 27.221 10.826 -1.288 1.00 85.50 100 GLU A N 1
ATOM 826 C CA . GLU A 1 100 ? 28.339 10.993 -0.357 1.00 85.50 100 GLU A CA 1
ATOM 827 C C . GLU A 1 100 ? 28.959 12.401 -0.395 1.00 85.50 100 GLU A C 1
ATOM 829 O O . GLU A 1 100 ? 29.633 12.794 0.556 1.00 85.50 100 GLU A O 1
ATOM 834 N N . ASN A 1 101 ? 28.747 13.173 -1.468 1.00 87.56 101 ASN A N 1
ATOM 835 C CA . ASN A 1 101 ? 29.381 14.481 -1.643 1.00 87.56 101 ASN A CA 1
ATOM 836 C C . ASN A 1 101 ? 28.553 15.631 -1.068 1.00 87.56 101 ASN A C 1
ATOM 838 O O . ASN A 1 101 ? 29.122 16.629 -0.626 1.00 87.56 101 ASN A O 1
ATOM 842 N N . ASP A 1 102 ? 27.225 15.524 -1.106 1.00 85.81 102 ASP A N 1
ATOM 843 C CA . ASP A 1 102 ? 26.327 16.612 -0.710 1.00 85.81 102 ASP A CA 1
ATOM 844 C C . ASP A 1 102 ? 25.248 16.193 0.307 1.00 85.81 102 ASP A C 1
ATOM 846 O O . ASP A 1 102 ? 24.499 17.053 0.766 1.00 85.81 102 ASP A O 1
ATOM 850 N N . ASN A 1 103 ? 25.188 14.915 0.709 1.00 81.69 103 ASN A N 1
ATOM 851 C CA . ASN A 1 103 ? 24.174 14.336 1.601 1.00 81.69 103 ASN A CA 1
ATOM 852 C C . ASN A 1 103 ? 22.719 14.546 1.141 1.00 81.69 103 ASN A C 1
ATOM 854 O O . ASN A 1 103 ? 21.794 14.415 1.949 1.00 81.69 103 ASN A O 1
ATOM 858 N N . HIS A 1 104 ? 22.480 14.843 -0.138 1.00 83.25 104 HIS A N 1
ATOM 859 C CA . HIS A 1 104 ? 21.128 14.931 -0.676 1.00 83.25 104 HIS A CA 1
ATOM 860 C C . HIS A 1 104 ? 20.633 13.545 -1.116 1.00 83.25 104 HIS A C 1
ATOM 862 O O . HIS A 1 104 ? 21.414 12.734 -1.628 1.00 83.25 104 HIS A O 1
ATOM 868 N N . PRO A 1 105 ? 19.330 13.254 -0.953 1.00 85.06 105 PRO A N 1
ATOM 869 C CA . PRO A 1 105 ? 18.728 12.052 -1.510 1.00 85.06 105 PRO A CA 1
ATOM 870 C C . PRO A 1 105 ? 18.852 12.010 -3.040 1.00 85.06 105 PRO A C 1
ATOM 872 O O . PRO A 1 105 ? 18.463 12.948 -3.737 1.00 85.06 105 PRO A O 1
ATOM 875 N N . LYS A 1 106 ? 19.347 10.893 -3.569 1.00 84.56 106 LYS A N 1
ATOM 876 C CA . LYS A 1 106 ? 19.417 10.565 -4.995 1.00 84.56 106 LYS A CA 1
ATOM 877 C C . LYS A 1 106 ? 18.750 9.229 -5.276 1.00 84.56 106 LYS A C 1
ATOM 879 O O . LYS A 1 106 ? 18.467 8.449 -4.369 1.00 84.56 106 LYS A O 1
ATOM 884 N N . ILE A 1 107 ? 18.490 8.986 -6.555 1.00 87.12 107 ILE A N 1
ATOM 885 C CA . ILE A 1 107 ? 17.776 7.812 -7.042 1.00 87.12 107 ILE A CA 1
ATOM 886 C C . ILE A 1 107 ? 18.671 7.031 -8.001 1.00 87.12 107 ILE A C 1
ATOM 888 O O . ILE A 1 107 ? 19.367 7.634 -8.815 1.00 87.12 107 ILE A O 1
ATOM 892 N N . LYS A 1 108 ? 18.641 5.697 -7.933 1.00 88.94 108 LYS A N 1
ATOM 893 C CA . LYS A 1 108 ? 19.312 4.842 -8.925 1.00 88.94 108 LYS A CA 1
ATOM 894 C C . LYS A 1 108 ? 18.682 4.997 -10.312 1.00 88.94 108 LYS A C 1
ATOM 896 O O . LYS A 1 108 ? 17.461 5.061 -10.440 1.00 88.94 108 LYS A O 1
ATOM 901 N N . ASP A 1 109 ? 19.505 4.915 -11.354 1.00 83.44 109 ASP A N 1
ATOM 902 C CA . ASP A 1 109 ? 19.069 5.096 -12.748 1.00 83.44 109 ASP A CA 1
ATOM 903 C C . ASP A 1 109 ? 17.976 4.106 -13.199 1.00 83.44 109 ASP A C 1
ATOM 905 O O . ASP A 1 109 ? 17.105 4.451 -13.992 1.00 83.44 109 ASP A O 1
ATOM 909 N N . SER A 1 110 ? 17.985 2.873 -12.680 1.00 86.38 110 SER A N 1
ATOM 910 C CA . SER A 1 110 ? 17.044 1.807 -13.061 1.00 86.38 110 SER A CA 1
ATOM 911 C C . SER A 1 110 ? 15.825 1.687 -12.134 1.00 86.38 110 SER A C 1
ATOM 913 O O . SER A 1 110 ? 15.272 0.590 -11.988 1.00 86.38 110 SER A O 1
ATOM 915 N N . ILE A 1 111 ? 15.435 2.765 -11.448 1.00 90.69 111 ILE A N 1
ATOM 916 C CA . ILE A 1 111 ? 14.348 2.719 -10.466 1.00 90.69 111 ILE A CA 1
ATOM 917 C C . ILE A 1 111 ? 12.986 2.449 -11.115 1.00 90.69 111 ILE A C 1
ATOM 919 O O . ILE A 1 111 ? 12.661 2.950 -12.192 1.00 90.69 111 ILE A O 1
ATOM 923 N N . SER A 1 112 ? 12.148 1.690 -10.412 1.00 91.81 112 SER A N 1
ATOM 924 C CA . SER A 1 112 ? 10.725 1.588 -10.734 1.00 91.81 112 SER A CA 1
ATOM 925 C C . SER A 1 112 ? 9.907 2.565 -9.894 1.00 91.81 112 SER A C 1
ATOM 927 O O . SER A 1 112 ? 10.144 2.709 -8.695 1.00 91.81 112 SER A O 1
ATOM 929 N N . TYR A 1 113 ? 8.925 3.227 -10.502 1.00 92.81 113 TYR A N 1
ATOM 930 C CA . TYR A 1 113 ? 8.091 4.202 -9.799 1.00 92.81 113 TYR A CA 1
ATOM 931 C C . TYR A 1 113 ? 6.665 4.236 -10.339 1.00 92.81 113 TYR A C 1
ATOM 933 O O . TYR A 1 113 ? 6.402 3.932 -11.504 1.00 92.81 113 TYR A O 1
ATOM 941 N N . PHE A 1 114 ? 5.733 4.635 -9.481 1.00 92.94 114 PHE A N 1
ATOM 942 C CA . PHE A 1 114 ? 4.394 5.027 -9.899 1.00 92.94 114 PHE A CA 1
ATOM 943 C C . PHE A 1 114 ? 4.368 6.514 -10.195 1.00 92.94 114 PHE A C 1
ATOM 945 O O . PHE A 1 114 ? 4.976 7.298 -9.471 1.00 92.94 114 PHE A O 1
ATOM 952 N N . ASN A 1 115 ? 3.616 6.898 -11.217 1.00 92.12 115 ASN A N 1
ATOM 953 C CA . ASN A 1 115 ? 3.271 8.282 -11.480 1.00 92.12 115 ASN A CA 1
ATOM 954 C C . ASN A 1 115 ? 1.768 8.368 -11.737 1.00 92.12 115 ASN A C 1
ATOM 956 O O . ASN A 1 115 ? 1.273 7.795 -12.708 1.00 92.12 115 ASN A O 1
ATOM 960 N N . PHE A 1 116 ? 1.049 9.056 -10.857 1.00 90.25 116 PHE A N 1
ATOM 961 C CA . PHE A 1 116 ? -0.392 9.250 -10.954 1.00 90.25 116 PHE A CA 1
ATOM 962 C C . PHE A 1 116 ? -0.720 10.703 -11.253 1.00 90.25 116 PHE A C 1
ATOM 964 O O . PHE A 1 116 ? -0.153 11.606 -10.644 1.00 90.25 116 PHE A O 1
ATOM 971 N N . ASN A 1 117 ? -1.710 10.923 -12.112 1.00 86.88 117 ASN A N 1
ATOM 972 C CA . ASN A 1 117 ? -2.264 12.249 -12.347 1.00 86.88 117 ASN A CA 1
ATOM 973 C C . ASN A 1 117 ? -2.912 12.756 -11.050 1.00 86.88 117 ASN A C 1
ATOM 975 O O . ASN A 1 117 ? -3.798 12.097 -10.491 1.00 86.88 117 ASN A O 1
ATOM 979 N N . HIS A 1 118 ? -2.475 13.918 -10.575 1.00 74.38 118 HIS A N 1
ATOM 980 C CA . HIS A 1 118 ? -2.962 14.545 -9.353 1.00 74.38 118 HIS A CA 1
ATOM 981 C C . HIS A 1 118 ? -3.455 15.955 -9.670 1.00 74.38 118 HIS A C 1
ATOM 983 O O . HIS A 1 118 ? -2.696 16.781 -10.143 1.00 74.38 118 HIS A O 1
ATOM 989 N N . ASN A 1 119 ? -4.728 16.253 -9.407 1.00 63.81 119 ASN A N 1
ATOM 990 C CA . ASN A 1 119 ? -5.310 17.553 -9.757 1.00 63.81 119 ASN A CA 1
ATOM 991 C C . ASN A 1 119 ? -5.390 18.507 -8.552 1.00 63.81 119 ASN A C 1
ATOM 993 O O . ASN A 1 119 ? -6.394 19.198 -8.422 1.00 63.81 119 ASN A O 1
ATOM 997 N N . GLY A 1 120 ? -4.398 18.494 -7.651 1.00 55.28 120 GLY A N 1
ATOM 998 C CA . GLY A 1 120 ? -4.138 19.500 -6.599 1.00 55.28 120 GLY A CA 1
ATOM 999 C C . GLY A 1 120 ? -5.256 19.884 -5.607 1.00 55.28 120 GLY A C 1
ATOM 1000 O O . GLY A 1 120 ? -5.008 20.669 -4.701 1.00 55.28 120 GLY A O 1
ATOM 1001 N N . GLN A 1 121 ? -6.490 19.385 -5.750 1.00 52.75 121 GLN A N 1
ATOM 1002 C CA . GLN A 1 121 ? -7.672 19.939 -5.067 1.00 52.75 121 GLN A CA 1
ATOM 1003 C C . GLN A 1 121 ? -8.342 18.982 -4.077 1.00 52.75 121 GLN A C 1
ATOM 1005 O O . GLN A 1 121 ? -9.052 19.426 -3.181 1.00 52.75 121 GLN A O 1
ATOM 1010 N N . THR A 1 122 ? -8.101 17.678 -4.187 1.00 54.12 122 THR A N 1
ATOM 1011 C CA . THR A 1 122 ? -8.613 16.668 -3.255 1.00 54.12 122 THR A CA 1
ATOM 1012 C C . THR A 1 122 ? -7.503 15.663 -2.991 1.00 54.12 122 THR A C 1
ATOM 1014 O O . THR A 1 122 ? -6.985 15.040 -3.924 1.00 54.12 122 THR A O 1
ATOM 1017 N N . GLN A 1 123 ? -7.089 15.530 -1.726 1.00 61.09 123 GLN A N 1
ATOM 1018 C CA . GLN A 1 123 ? -6.125 14.510 -1.318 1.00 61.09 123 GLN A CA 1
ATOM 1019 C C . GLN A 1 123 ? -6.712 13.132 -1.660 1.00 61.09 123 GLN A C 1
ATOM 1021 O O . GLN A 1 123 ? -7.596 12.623 -0.989 1.00 61.09 123 GLN A O 1
ATOM 1026 N N . PHE A 1 124 ? -6.225 12.580 -2.769 1.00 69.56 124 PHE A N 1
ATOM 1027 C CA . PHE A 1 124 ? -6.491 11.252 -3.318 1.00 69.56 124 PHE A CA 1
ATOM 1028 C C . PHE A 1 124 ? -7.958 10.955 -3.690 1.00 69.56 124 PHE A C 1
ATOM 1030 O O . PHE A 1 124 ? -8.795 10.507 -2.908 1.00 69.56 124 PHE A O 1
ATOM 1037 N N . ASN A 1 125 ? -8.238 11.184 -4.976 1.00 72.00 125 ASN A N 1
ATOM 1038 C CA . ASN A 1 125 ? -9.501 10.883 -5.643 1.00 72.00 125 ASN A CA 1
ATOM 1039 C C . ASN A 1 125 ? -9.940 9.424 -5.473 1.00 72.00 125 ASN A C 1
ATOM 1041 O O . ASN A 1 125 ? -9.130 8.525 -5.293 1.00 72.00 125 ASN A O 1
ATOM 1045 N N . GLN A 1 126 ? -11.230 9.163 -5.709 1.00 84.88 126 GLN A N 1
ATOM 1046 C CA . GLN A 1 126 ? -11.791 7.803 -5.783 1.00 84.88 126 GLN A CA 1
ATOM 1047 C C . GLN A 1 126 ? -11.042 6.871 -6.755 1.00 84.88 126 GLN A C 1
ATOM 1049 O O . GLN A 1 126 ? -11.178 5.653 -6.675 1.00 84.88 126 GLN A O 1
ATOM 1054 N N . LYS A 1 127 ? -10.274 7.430 -7.695 1.00 88.88 127 LYS A N 1
ATOM 1055 C CA . LYS A 1 127 ? -9.451 6.704 -8.658 1.00 88.88 127 LYS A CA 1
ATOM 1056 C C . LYS A 1 127 ? -8.079 7.355 -8.758 1.00 88.88 127 LYS A C 1
ATOM 1058 O O . LYS A 1 127 ? -7.995 8.573 -8.899 1.00 88.88 127 LYS A O 1
ATOM 1063 N N . LEU A 1 128 ? -7.037 6.532 -8.788 1.00 89.88 128 LEU A N 1
ATOM 1064 C CA . LEU A 1 128 ? -5.692 6.925 -9.196 1.00 89.88 128 LEU A CA 1
ATOM 1065 C C . LEU A 1 128 ? -5.443 6.389 -10.604 1.00 89.88 128 LEU A C 1
ATOM 1067 O O . LEU A 1 128 ? -5.613 5.197 -10.862 1.00 89.88 128 LEU A O 1
ATOM 1071 N N . VAL A 1 129 ? -5.083 7.276 -11.528 1.00 91.12 129 VAL A N 1
ATOM 1072 C CA . VAL A 1 129 ? -4.841 6.941 -12.937 1.00 91.12 129 VAL A CA 1
ATOM 1073 C C . VAL A 1 129 ? -3.479 7.480 -13.332 1.00 91.12 129 VAL A C 1
ATOM 1075 O O . VAL A 1 129 ? -3.166 8.629 -13.029 1.00 91.12 129 VAL A O 1
ATOM 1078 N N . GLY A 1 130 ? -2.684 6.661 -14.008 1.00 93.00 130 GLY A N 1
ATOM 1079 C CA . GLY A 1 130 ? -1.358 7.048 -14.464 1.00 93.00 130 GLY A CA 1
ATOM 1080 C C . GLY A 1 130 ? -0.605 5.859 -15.036 1.00 93.00 130 GLY A C 1
ATOM 1081 O O . GLY A 1 130 ? -1.191 5.049 -15.759 1.00 93.00 130 GLY A O 1
ATOM 1082 N N . TYR A 1 131 ? 0.672 5.726 -14.695 1.00 94.12 131 TYR A N 1
ATOM 1083 C CA . TYR A 1 131 ? 1.493 4.598 -15.123 1.00 94.12 131 TYR A CA 1
ATOM 1084 C C . TYR A 1 131 ? 2.429 4.101 -14.018 1.00 94.12 131 TYR A C 1
ATOM 1086 O O . TYR A 1 131 ? 2.803 4.832 -13.101 1.00 94.12 131 TYR A O 1
ATOM 1094 N N . TRP A 1 132 ? 2.815 2.835 -14.130 1.00 94.19 132 TRP A N 1
ATOM 1095 C CA . TRP A 1 132 ? 3.966 2.258 -13.447 1.00 94.19 132 TRP A CA 1
ATOM 1096 C C . TRP A 1 132 ? 5.123 2.171 -14.444 1.00 94.19 132 TRP A C 1
ATOM 1098 O O . TRP A 1 132 ? 4.954 1.645 -15.546 1.00 94.19 132 TRP A O 1
ATOM 1108 N N . PHE A 1 133 ? 6.279 2.722 -14.089 1.00 93.62 133 PHE A N 1
ATOM 1109 C CA . PHE A 1 133 ? 7.509 2.593 -14.861 1.00 93.62 133 PHE A CA 1
ATOM 1110 C C . PHE A 1 133 ? 8.356 1.462 -14.284 1.00 93.62 133 PHE A C 1
ATOM 1112 O O . PHE A 1 133 ? 8.702 1.491 -13.105 1.00 93.62 133 PHE A O 1
ATOM 1119 N N . ASP A 1 134 ? 8.697 0.488 -15.121 1.00 91.19 134 ASP A N 1
ATOM 1120 C CA . ASP A 1 134 ? 9.666 -0.563 -14.832 1.00 91.19 134 ASP A CA 1
ATOM 1121 C C . ASP A 1 134 ? 11.050 -0.087 -15.271 1.00 91.19 134 ASP A C 1
ATOM 1123 O O . ASP A 1 134 ? 11.388 -0.153 -16.456 1.00 91.19 134 ASP A O 1
ATOM 1127 N N . GLY A 1 135 ? 11.861 0.381 -14.325 1.00 89.94 135 GLY A N 1
ATOM 1128 C CA . GLY A 1 135 ? 13.214 0.849 -14.626 1.00 89.94 135 GLY A CA 1
ATOM 1129 C C . GLY A 1 135 ? 14.176 -0.258 -15.057 1.00 89.94 135 GLY A C 1
ATOM 1130 O O . GLY A 1 135 ? 15.173 0.029 -15.713 1.00 89.94 135 GLY A O 1
ATOM 1131 N N . LYS A 1 136 ? 13.876 -1.534 -14.768 1.00 90.06 136 LYS A N 1
ATOM 1132 C CA . LYS A 1 136 ? 14.706 -2.668 -15.214 1.00 90.06 136 LYS A CA 1
ATOM 1133 C C . LYS A 1 136 ? 14.456 -2.999 -16.677 1.00 90.06 136 LYS A C 1
ATOM 1135 O O . LYS A 1 136 ? 15.391 -3.331 -17.398 1.00 90.06 136 LYS A O 1
ATOM 1140 N N . LYS A 1 137 ? 13.194 -2.932 -17.105 1.00 91.44 137 LYS A N 1
ATOM 1141 C CA . LYS A 1 137 ? 12.798 -3.146 -18.507 1.00 91.44 137 LYS A CA 1
ATOM 1142 C C . LYS A 1 137 ? 12.817 -1.863 -19.339 1.00 91.44 137 LYS A C 1
ATOM 1144 O O . LYS A 1 137 ? 12.675 -1.945 -20.555 1.00 91.44 137 LYS A O 1
ATOM 1149 N N . ASN A 1 138 ? 12.958 -0.704 -18.696 1.00 92.19 138 ASN A N 1
ATOM 1150 C CA . ASN A 1 138 ? 12.775 0.614 -19.299 1.00 92.19 138 ASN A CA 1
ATOM 1151 C C . ASN A 1 138 ? 11.419 0.732 -20.028 1.00 92.19 138 ASN A C 1
ATOM 1153 O O . ASN A 1 138 ? 11.345 1.131 -21.190 1.00 92.19 138 ASN A O 1
ATOM 1157 N N . GLN A 1 139 ? 10.337 0.322 -19.359 1.00 93.94 139 GLN A N 1
ATOM 1158 C CA . GLN A 1 139 ? 9.001 0.233 -19.956 1.00 93.94 139 GLN A CA 1
ATOM 1159 C C . GLN A 1 139 ? 7.928 0.838 -19.048 1.00 93.94 139 GLN A C 1
ATOM 1161 O O . GLN A 1 139 ? 8.006 0.743 -17.827 1.00 93.94 139 GLN A O 1
ATOM 1166 N N . GLN A 1 140 ? 6.901 1.443 -19.649 1.00 94.19 140 GLN A N 1
ATOM 1167 C CA . GLN A 1 140 ? 5.747 1.997 -18.939 1.00 94.19 140 GLN A CA 1
ATOM 1168 C C . GLN A 1 140 ? 4.509 1.124 -19.117 1.00 94.19 140 GLN A C 1
ATOM 1170 O O . GLN A 1 140 ? 4.224 0.639 -20.213 1.00 94.19 140 GLN A O 1
ATOM 1175 N N . TYR A 1 141 ? 3.742 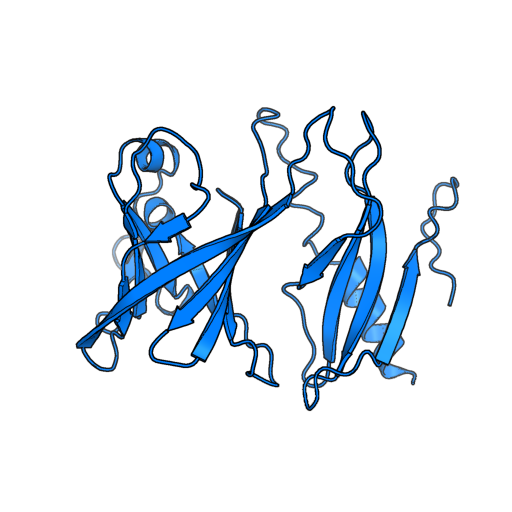0.994 -18.038 1.00 93.56 141 TYR A N 1
ATOM 1176 C CA . TYR A 1 141 ? 2.498 0.238 -18.000 1.00 93.56 141 TYR A CA 1
ATOM 1177 C C . TYR A 1 141 ? 1.378 1.130 -17.470 1.00 93.56 141 TYR A C 1
ATOM 1179 O O . TYR A 1 141 ? 1.510 1.662 -16.364 1.00 93.56 141 TYR A O 1
ATOM 1187 N N . PRO A 1 142 ? 0.275 1.314 -18.216 1.00 93.56 142 PRO A N 1
ATOM 1188 C CA . PRO A 1 142 ? -0.849 2.096 -17.728 1.00 93.56 142 PRO A CA 1
ATOM 1189 C C . PRO A 1 142 ? -1.440 1.428 -16.487 1.00 93.56 142 PRO A C 1
ATOM 1191 O O . PRO A 1 142 ? -1.616 0.210 -16.447 1.00 93.56 142 PRO A O 1
ATOM 1194 N N . ILE A 1 143 ? -1.773 2.234 -15.482 1.00 93.38 143 ILE A N 1
ATOM 1195 C CA . ILE A 1 143 ? -2.361 1.756 -14.236 1.00 93.38 143 ILE A CA 1
ATOM 1196 C C . ILE A 1 143 ? -3.601 2.565 -13.881 1.00 93.38 143 ILE A C 1
ATOM 1198 O O . ILE A 1 143 ? -3.661 3.790 -14.020 1.00 93.38 143 ILE A O 1
ATOM 1202 N N . LYS A 1 144 ? -4.608 1.845 -13.396 1.00 93.06 144 LYS A N 1
ATOM 1203 C CA . LYS A 1 144 ? -5.842 2.409 -12.871 1.00 93.06 144 LYS A CA 1
ATOM 1204 C C . LYS A 1 144 ? -6.176 1.698 -11.575 1.00 93.06 144 LYS A C 1
ATOM 1206 O O . LYS A 1 144 ? -6.467 0.504 -11.587 1.00 93.06 144 LYS A O 1
ATOM 1211 N N . LEU A 1 145 ? -6.138 2.443 -10.478 1.00 93.25 145 LEU A N 1
ATOM 1212 C CA . LEU A 1 145 ? -6.452 1.940 -9.153 1.00 93.25 145 LEU A CA 1
ATOM 1213 C C . LEU A 1 145 ? -7.734 2.593 -8.638 1.00 93.25 145 LEU A C 1
ATOM 1215 O O . LEU A 1 145 ? -7.898 3.810 -8.708 1.00 93.25 145 LEU A O 1
ATOM 1219 N N . GLN A 1 146 ? -8.649 1.780 -8.129 1.00 92.69 146 GLN A N 1
ATOM 1220 C CA . GLN A 1 146 ? -9.910 2.203 -7.532 1.00 92.69 146 GLN A CA 1
ATOM 1221 C C . GLN A 1 146 ? -9.760 2.216 -6.013 1.00 92.69 146 GLN A C 1
ATOM 1223 O O . GLN A 1 146 ? -9.269 1.240 -5.445 1.00 92.69 146 GLN A O 1
ATOM 1228 N N . LYS A 1 147 ? -10.189 3.299 -5.356 1.00 90.81 147 LYS A N 1
ATOM 1229 C CA . LYS A 1 147 ? -10.234 3.359 -3.894 1.00 90.81 147 LYS A CA 1
ATOM 1230 C C . LYS A 1 147 ? -11.209 2.300 -3.398 1.00 90.81 147 LYS A C 1
ATOM 1232 O O . LYS A 1 147 ? -12.370 2.296 -3.807 1.00 90.81 147 LYS A O 1
ATOM 1237 N N . GLU A 1 148 ? -10.717 1.401 -2.563 1.00 88.12 148 GLU A N 1
ATOM 1238 C CA . GLU A 1 148 ? -11.519 0.379 -1.890 1.00 88.12 148 GLU A CA 1
ATOM 1239 C C . GLU A 1 148 ? -11.753 0.757 -0.432 1.00 88.12 148 GLU A C 1
ATOM 1241 O O . GLU A 1 148 ? -12.823 0.503 0.116 1.00 88.12 148 GLU A O 1
ATOM 1246 N N . LEU A 1 149 ? -10.749 1.381 0.184 1.00 85.50 149 LEU A N 1
ATOM 1247 C CA . LEU A 1 149 ? -10.763 1.705 1.594 1.00 85.50 149 LEU A CA 1
ATOM 1248 C C . LEU A 1 149 ? -10.242 3.112 1.840 1.00 85.50 149 LEU A C 1
ATOM 1250 O O . LEU A 1 149 ? -9.271 3.552 1.225 1.00 85.50 149 LEU A O 1
ATOM 1254 N N . GLU A 1 150 ? -10.881 3.774 2.792 1.00 85.44 150 GLU A N 1
ATOM 1255 C CA . GLU A 1 150 ? -10.514 5.077 3.317 1.00 85.44 150 GLU A CA 1
ATOM 1256 C C . GLU A 1 150 ? -10.733 5.043 4.827 1.00 85.44 150 GLU A C 1
ATOM 1258 O O . GLU A 1 150 ? -11.845 4.826 5.305 1.00 85.44 150 GLU A O 1
ATOM 1263 N N . ILE A 1 151 ? -9.646 5.185 5.573 1.00 82.62 151 ILE A N 1
ATOM 1264 C CA . ILE A 1 151 ? -9.635 5.231 7.030 1.00 82.62 151 ILE A CA 1
ATOM 1265 C C . ILE A 1 151 ? -9.300 6.663 7.402 1.00 82.62 151 ILE A C 1
ATOM 1267 O O . ILE A 1 151 ? -8.170 7.093 7.187 1.00 82.62 151 ILE A O 1
ATOM 1271 N N . ILE A 1 152 ? -10.268 7.387 7.954 1.00 78.06 152 ILE A N 1
ATOM 1272 C CA . ILE A 1 152 ? -10.089 8.770 8.397 1.00 78.06 152 ILE A CA 1
ATOM 1273 C C . ILE A 1 152 ? -10.500 8.864 9.864 1.00 78.06 152 ILE A C 1
ATOM 1275 O O . ILE A 1 152 ? -11.538 8.331 10.264 1.00 78.06 152 ILE A O 1
ATOM 1279 N N . ASP A 1 153 ? -9.700 9.563 10.669 1.00 72.19 153 ASP A N 1
ATOM 1280 C CA . ASP A 1 153 ? -10.038 9.864 12.062 1.00 72.19 153 ASP A CA 1
ATOM 1281 C C . ASP A 1 153 ? -10.940 11.109 12.179 1.00 72.19 153 ASP A C 1
ATOM 1283 O O . ASP A 1 153 ? -10.624 12.085 12.853 1.00 72.19 153 ASP A O 1
ATOM 1287 N N . GLU A 1 154 ? -12.079 11.083 11.487 1.00 80.00 154 GLU A N 1
ATOM 1288 C CA . GLU A 1 154 ? -13.113 12.119 11.569 1.00 80.00 154 GLU A CA 1
ATOM 1289 C C . GLU A 1 154 ? -14.132 11.807 12.668 1.00 80.00 154 GLU A C 1
ATOM 1291 O O . GLU A 1 154 ? -14.383 10.646 12.994 1.00 80.00 154 GLU A O 1
ATOM 1296 N N . ALA A 1 155 ? -14.749 12.839 13.248 1.00 77.81 155 ALA A N 1
ATOM 1297 C CA . ALA A 1 155 ? -15.698 12.665 14.349 1.00 77.81 155 ALA A CA 1
ATOM 1298 C C . ALA A 1 155 ? -16.930 11.833 13.951 1.00 77.81 155 ALA A C 1
ATOM 1300 O O . ALA A 1 155 ? -17.438 11.072 14.770 1.00 77.81 155 ALA A O 1
ATOM 1301 N N . ASP A 1 156 ? -17.393 11.940 12.707 1.00 83.44 156 ASP A N 1
ATOM 1302 C CA . ASP A 1 156 ? -18.619 11.273 12.255 1.00 83.44 156 ASP A CA 1
ATOM 1303 C C . ASP A 1 156 ? -18.377 9.916 11.573 1.00 83.44 156 ASP A C 1
ATOM 1305 O O . ASP A 1 156 ? -19.339 9.201 11.280 1.00 83.44 156 ASP A O 1
ATOM 1309 N N . ALA A 1 157 ? -17.115 9.528 11.355 1.00 81.88 157 ALA A N 1
ATOM 1310 C CA . ALA A 1 157 ? -16.768 8.235 10.772 1.00 81.88 157 ALA A CA 1
ATOM 1311 C C . ALA A 1 157 ? -17.014 7.084 11.766 1.00 81.88 157 ALA A C 1
ATOM 1313 O O . ALA A 1 157 ? -16.683 7.176 12.949 1.00 81.88 157 ALA A O 1
ATOM 1314 N N . GLU A 1 158 ? -17.573 5.977 11.274 1.00 88.25 158 GLU A N 1
ATOM 1315 C CA . GLU A 1 158 ? -17.919 4.798 12.071 1.00 88.25 158 GLU A CA 1
ATOM 1316 C C . GLU A 1 158 ? -17.689 3.515 11.267 1.00 88.25 158 GLU A C 1
ATOM 1318 O O . GLU A 1 158 ? -18.075 3.414 10.101 1.00 88.25 158 GLU A O 1
ATOM 1323 N N . PHE A 1 159 ? -17.065 2.522 11.897 1.00 87.69 159 PHE A N 1
ATOM 1324 C CA . PHE A 1 159 ? -16.890 1.185 11.342 1.00 87.69 159 PHE A CA 1
ATOM 1325 C C . PHE A 1 159 ? -16.685 0.161 12.459 1.00 87.69 159 PHE A C 1
ATOM 1327 O O . PHE A 1 159 ? -15.898 0.357 13.379 1.00 87.69 159 PHE A O 1
ATOM 1334 N N . ASN A 1 160 ? -17.358 -0.984 12.363 1.00 84.69 160 ASN A N 1
ATOM 1335 C CA . ASN A 1 160 ? -17.299 -1.999 13.420 1.00 84.69 160 ASN A CA 1
ATOM 1336 C C . ASN A 1 160 ? -16.087 -2.926 13.300 1.00 84.69 160 ASN A C 1
ATOM 1338 O O . ASN A 1 160 ? -15.605 -3.447 14.302 1.00 84.69 160 ASN A O 1
ATOM 1342 N N . ARG A 1 161 ? -15.638 -3.196 12.069 1.00 86.94 161 ARG A N 1
ATOM 1343 C CA . ARG A 1 161 ? -14.552 -4.142 11.812 1.00 86.94 161 ARG A CA 1
ATOM 1344 C C . ARG A 1 161 ? -13.909 -3.875 10.460 1.00 86.94 161 ARG A C 1
ATOM 1346 O O . ARG A 1 161 ? -14.497 -4.174 9.424 1.00 86.94 161 ARG A O 1
ATOM 1353 N N . LEU A 1 162 ? -12.692 -3.356 10.487 1.00 87.00 162 LEU A N 1
ATOM 1354 C CA . LEU A 1 162 ? -11.882 -3.073 9.311 1.00 87.00 162 LEU A CA 1
ATOM 1355 C C . LEU A 1 162 ? -10.545 -3.801 9.437 1.00 87.00 162 LEU A C 1
ATOM 1357 O O . LEU A 1 162 ? -9.908 -3.720 10.480 1.00 87.00 162 LEU A O 1
ATOM 1361 N N . GLU A 1 163 ? -10.118 -4.523 8.403 1.00 86.69 163 GLU A N 1
ATOM 1362 C CA . GLU A 1 163 ? -8.838 -5.239 8.418 1.00 86.69 163 GLU A CA 1
ATOM 1363 C C . GLU A 1 163 ? -7.788 -4.484 7.601 1.00 86.69 163 GLU A C 1
ATOM 1365 O O . GLU A 1 163 ? -7.975 -4.256 6.407 1.00 86.69 163 GLU A O 1
ATOM 1370 N N . LEU A 1 164 ? -6.674 -4.117 8.235 1.00 83.19 164 LEU A N 1
ATOM 1371 C CA . LEU A 1 164 ? -5.576 -3.387 7.605 1.00 83.19 164 LEU A CA 1
ATOM 1372 C C . LEU A 1 164 ? -4.285 -4.204 7.655 1.00 83.19 164 LEU A C 1
ATOM 1374 O O . LEU A 1 164 ? -3.807 -4.555 8.737 1.00 83.19 164 LEU A O 1
ATOM 1378 N N . LEU A 1 165 ? -3.699 -4.477 6.488 1.00 83.94 165 LEU A N 1
ATOM 1379 C CA . LEU A 1 165 ? -2.418 -5.172 6.378 1.00 83.94 165 LEU A CA 1
ATOM 1380 C C . LEU A 1 165 ? -1.334 -4.432 7.174 1.00 83.94 165 LEU A C 1
ATOM 1382 O O . LEU A 1 165 ? -1.157 -3.224 7.030 1.00 83.94 165 LEU A O 1
ATOM 1386 N N . GLN A 1 166 ? -0.629 -5.157 8.038 1.00 77.25 166 GLN A N 1
ATOM 1387 C CA . GLN A 1 166 ? 0.458 -4.606 8.842 1.00 77.25 166 GLN A CA 1
ATOM 1388 C C . GLN A 1 166 ? 1.773 -4.672 8.086 1.00 77.25 166 GLN A C 1
ATOM 1390 O O . GLN A 1 166 ? 2.021 -5.631 7.358 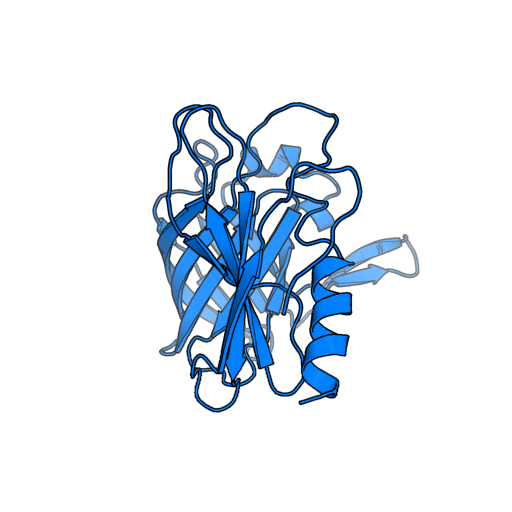1.00 77.25 166 GLN A O 1
ATOM 1395 N N . THR A 1 167 ? 2.648 -3.686 8.300 1.00 69.94 167 THR A N 1
ATOM 1396 C CA . THR A 1 167 ? 3.932 -3.642 7.591 1.00 69.94 167 THR A CA 1
ATOM 1397 C C . THR A 1 167 ? 4.876 -4.769 7.977 1.00 69.94 167 THR A C 1
ATOM 1399 O O . THR A 1 167 ? 5.676 -5.253 7.179 1.00 69.94 167 THR A O 1
ATOM 1402 N N . ASN A 1 168 ? 4.759 -5.215 9.221 1.00 71.75 168 ASN A N 1
ATOM 1403 C CA . ASN A 1 168 ? 5.583 -6.283 9.746 1.00 71.75 168 ASN A CA 1
ATOM 1404 C C . ASN A 1 168 ? 4.974 -7.631 9.366 1.00 71.75 168 ASN A C 1
ATOM 1406 O O . ASN A 1 168 ? 3.764 -7.835 9.429 1.00 71.75 168 ASN A O 1
ATOM 1410 N N . SER A 1 169 ? 5.835 -8.575 9.006 1.00 73.62 169 SER A N 1
ATOM 1411 C CA . SER A 1 169 ? 5.468 -9.965 8.761 1.00 73.62 169 SER A CA 1
ATOM 1412 C C . SER A 1 169 ? 6.629 -10.874 9.160 1.00 73.62 169 SER A C 1
ATOM 1414 O O . SER A 1 169 ? 7.744 -10.409 9.388 1.00 73.62 169 SER A O 1
ATOM 1416 N N . SER A 1 170 ? 6.363 -12.169 9.282 1.00 80.38 170 SER A N 1
ATOM 1417 C CA . SER A 1 170 ? 7.399 -13.192 9.446 1.00 80.38 170 SER A CA 1
ATOM 1418 C C . SER A 1 170 ? 7.613 -13.940 8.132 1.00 80.38 170 SER A C 1
ATOM 1420 O O . SER A 1 170 ? 6.878 -13.736 7.164 1.00 80.38 170 SER A O 1
ATOM 1422 N N . ASP A 1 171 ? 8.566 -14.868 8.104 1.00 80.06 171 ASP A N 1
ATOM 1423 C CA . ASP A 1 171 ? 8.797 -15.716 6.930 1.00 80.06 171 ASP A CA 1
ATOM 1424 C C . ASP A 1 171 ? 7.561 -16.541 6.538 1.00 80.06 171 ASP A C 1
ATOM 1426 O O . ASP A 1 171 ? 7.345 -16.806 5.359 1.00 80.06 171 ASP A O 1
ATOM 1430 N N . LYS A 1 172 ? 6.733 -16.930 7.519 1.00 84.38 172 LYS A N 1
ATOM 1431 C CA . LYS A 1 172 ? 5.581 -17.831 7.320 1.00 84.38 172 LYS A CA 1
ATOM 1432 C C . LYS A 1 172 ? 4.221 -17.151 7.407 1.00 84.38 172 LYS A C 1
ATOM 1434 O O . LYS A 1 172 ? 3.250 -17.675 6.875 1.00 84.38 172 LYS A O 1
ATOM 1439 N N . PHE A 1 173 ? 4.140 -16.009 8.080 1.00 85.50 173 PHE A N 1
ATOM 1440 C CA . PHE A 1 173 ? 2.864 -15.373 8.395 1.00 85.50 173 PHE A CA 1
ATOM 1441 C C . PHE A 1 173 ? 2.885 -13.885 8.091 1.00 85.50 173 PHE A C 1
ATOM 1443 O O . PHE A 1 173 ? 3.891 -13.216 8.342 1.00 85.50 173 PHE A O 1
ATOM 1450 N N . TYR A 1 174 ? 1.760 -13.369 7.612 1.00 85.31 174 TYR A N 1
ATOM 1451 C CA . TYR A 1 174 ? 1.470 -11.939 7.597 1.00 85.31 174 TYR A CA 1
ATOM 1452 C C . TYR A 1 174 ? 0.306 -11.635 8.540 1.00 85.31 174 TYR A C 1
ATOM 1454 O O . TYR A 1 174 ? -0.444 -12.529 8.942 1.00 85.31 174 TYR A O 1
ATOM 1462 N N . PHE A 1 175 ? 0.186 -10.367 8.918 1.00 85.69 175 PHE A N 1
ATOM 1463 C CA . PHE A 1 175 ? -0.747 -9.932 9.946 1.00 85.69 175 PHE A CA 1
ATOM 1464 C C . PHE A 1 175 ? -1.640 -8.818 9.417 1.00 85.69 175 PHE A C 1
ATOM 1466 O O . PHE A 1 175 ? -1.168 -7.931 8.704 1.00 85.69 175 PHE A O 1
ATOM 1473 N N . THR A 1 176 ? -2.914 -8.829 9.797 1.00 86.19 176 THR A N 1
ATOM 1474 C CA . THR A 1 176 ? -3.791 -7.665 9.633 1.00 86.19 176 THR A CA 1
ATOM 1475 C C . THR A 1 176 ? -4.223 -7.161 11.005 1.00 86.19 176 THR A C 1
ATOM 1477 O O . THR A 1 176 ? -4.526 -7.948 11.901 1.00 86.19 176 THR A O 1
ATOM 1480 N N . ALA A 1 177 ? -4.223 -5.845 11.190 1.00 84.38 177 ALA A N 1
ATOM 1481 C CA . ALA A 1 177 ? -4.865 -5.212 12.331 1.00 84.38 177 ALA A CA 1
ATOM 1482 C C . ALA A 1 177 ? -6.368 -5.174 12.080 1.00 84.38 177 ALA A C 1
ATOM 1484 O O . ALA A 1 177 ? -6.803 -4.835 10.982 1.00 84.38 177 ALA A O 1
ATOM 1485 N N . VAL A 1 178 ? -7.149 -5.502 13.099 1.00 88.56 178 VAL A N 1
ATOM 1486 C CA . VAL A 1 178 ? -8.603 -5.399 13.085 1.00 88.56 178 VAL A CA 1
ATOM 1487 C C . VAL A 1 178 ? -8.978 -4.145 13.861 1.00 88.56 178 VAL A C 1
ATOM 1489 O O . VAL A 1 178 ? -8.750 -4.070 15.066 1.00 88.56 178 VAL A O 1
ATOM 1492 N N . LEU A 1 179 ? -9.523 -3.161 13.159 1.00 85.94 179 LEU A N 1
ATOM 1493 C CA . LEU A 1 179 ? -9.840 -1.840 13.678 1.00 85.94 179 LEU A CA 1
ATOM 1494 C C . LEU A 1 179 ? -11.351 -1.660 13.831 1.00 85.94 179 LEU A C 1
ATOM 1496 O O . LEU A 1 179 ? -12.130 -2.179 13.024 1.00 85.94 179 LEU A O 1
ATOM 1500 N N . SER A 1 180 ? -11.752 -0.870 14.819 1.00 87.44 180 SER A N 1
ATOM 1501 C CA . SER A 1 180 ? -13.116 -0.363 14.967 1.00 87.44 180 SER A CA 1
ATOM 1502 C C . SER A 1 180 ? -13.109 1.114 15.331 1.00 87.44 180 SER A C 1
ATOM 1504 O O . SER A 1 180 ? -12.145 1.616 15.898 1.00 87.44 180 SER A O 1
ATOM 1506 N N . LYS A 1 181 ? -14.199 1.811 15.048 1.00 85.19 181 LYS A N 1
ATOM 1507 C CA . LYS A 1 181 ? -14.435 3.188 15.471 1.00 85.19 181 LYS A CA 1
ATOM 1508 C C . LYS A 1 181 ? -15.932 3.391 15.621 1.00 85.19 181 LYS A C 1
ATOM 1510 O O . LYS A 1 181 ? -16.680 3.069 14.699 1.00 85.19 181 LYS A O 1
ATOM 1515 N N . LYS A 1 182 ? -16.358 3.956 16.746 1.00 88.56 182 LYS A N 1
ATOM 1516 C CA . LYS A 1 182 ? -17.709 4.508 16.896 1.00 88.56 182 LYS A CA 1
ATOM 1517 C C . LYS A 1 182 ? -17.685 6.007 16.636 1.00 88.56 182 LYS A C 1
ATOM 1519 O O . LYS A 1 182 ? -16.639 6.651 16.734 1.00 88.56 182 LYS A O 1
ATOM 1524 N N . LYS A 1 183 ? -18.856 6.582 16.369 1.00 88.25 183 LYS A N 1
ATOM 1525 C CA . LYS A 1 183 ? -18.998 8.036 16.227 1.00 88.25 183 LYS A CA 1
ATOM 1526 C C . LYS A 1 183 ? -18.428 8.761 17.441 1.00 88.25 183 LYS A C 1
ATOM 1528 O O . LYS A 1 183 ? -18.722 8.403 18.578 1.00 88.25 183 LYS A O 1
ATOM 1533 N N . LYS A 1 184 ? -17.668 9.821 17.179 1.00 85.12 184 LYS A N 1
ATOM 1534 C CA . LYS A 1 184 ? -16.993 10.700 18.148 1.00 85.12 184 LYS A CA 1
ATOM 1535 C C . LYS A 1 184 ? -15.914 10.020 18.998 1.00 85.12 184 LYS A C 1
ATOM 1537 O O . LYS A 1 184 ? -15.286 10.695 19.809 1.00 85.12 184 LYS A O 1
ATOM 1542 N N . GLU A 1 185 ? -15.674 8.725 18.810 1.00 84.12 185 GLU A N 1
ATOM 1543 C CA . GLU A 1 185 ? -14.574 7.990 19.431 1.00 84.12 185 GLU A CA 1
ATOM 1544 C C . GLU A 1 185 ? -13.377 7.937 18.475 1.00 84.12 185 GLU A C 1
ATOM 1546 O O . GLU A 1 185 ? -13.499 8.219 17.282 1.00 84.12 185 GLU A O 1
ATOM 1551 N N . LYS A 1 186 ? -12.195 7.601 18.991 1.00 81.56 186 LYS A N 1
ATOM 1552 C CA . LYS A 1 186 ? -11.001 7.384 18.161 1.00 81.56 186 LYS A CA 1
ATOM 1553 C C . LYS A 1 186 ? -11.050 6.005 17.504 1.00 81.56 186 LYS A C 1
ATOM 1555 O O . LYS A 1 186 ? -11.827 5.144 17.906 1.00 81.56 186 LYS A O 1
ATOM 1560 N N . ILE A 1 187 ? -10.203 5.793 16.500 1.00 82.62 187 ILE A N 1
ATOM 1561 C CA . ILE A 1 187 ? -9.971 4.453 15.952 1.00 82.62 187 ILE A CA 1
ATOM 1562 C C . ILE A 1 187 ? -9.301 3.581 17.020 1.00 82.62 187 ILE A C 1
ATOM 1564 O O . ILE A 1 187 ? -8.263 3.945 17.572 1.00 82.62 187 ILE A O 1
ATOM 1568 N N . GLU A 1 188 ? -9.872 2.409 17.267 1.00 83.44 188 GLU A N 1
ATOM 1569 C CA . GLU A 1 188 ? -9.394 1.411 18.218 1.00 83.44 188 GLU A CA 1
ATOM 1570 C C . GLU A 1 188 ? -8.887 0.158 17.499 1.00 83.44 188 GLU A C 1
ATOM 1572 O O . GLU A 1 188 ? -9.456 -0.291 16.502 1.00 83.44 188 GLU A O 1
ATOM 1577 N N . LEU A 1 189 ? -7.824 -0.442 18.038 1.00 81.62 189 LEU A N 1
ATOM 1578 C CA . LEU A 1 189 ? -7.373 -1.776 17.661 1.00 81.62 189 LEU A CA 1
ATOM 1579 C C . LEU A 1 189 ? -8.119 -2.813 18.502 1.00 81.62 189 LEU A C 1
ATOM 1581 O O . LEU A 1 189 ? -7.856 -2.949 19.695 1.00 81.62 189 LEU A O 1
ATOM 1585 N N . VAL A 1 190 ? -8.989 -3.590 17.868 1.00 86.44 190 VAL A N 1
ATOM 1586 C CA . VAL A 1 190 ? -9.782 -4.637 18.536 1.00 86.44 190 VAL A CA 1
ATOM 1587 C C . VAL A 1 190 ? -9.236 -6.040 18.308 1.00 86.44 190 VAL A C 1
ATOM 1589 O O . VAL A 1 190 ? -9.705 -7.005 18.911 1.00 86.44 190 VAL A O 1
ATOM 1592 N N . GLY A 1 191 ? -8.231 -6.189 17.447 1.00 86.38 191 GLY A N 1
ATOM 1593 C CA . GLY A 1 191 ? -7.590 -7.477 17.253 1.00 86.38 191 GLY A CA 1
ATOM 1594 C C . GLY A 1 191 ? -6.493 -7.505 16.206 1.00 86.38 191 GLY A C 1
ATOM 1595 O O . GLY A 1 191 ? -6.216 -6.522 15.525 1.00 86.38 191 GLY A O 1
ATOM 1596 N N . VAL A 1 192 ? -5.889 -8.677 16.062 1.00 87.75 192 VAL A N 1
ATOM 1597 C CA . VAL A 1 192 ? -4.924 -9.003 15.012 1.00 87.75 192 VAL A CA 1
ATOM 1598 C C . VAL A 1 192 ? -5.311 -10.345 14.409 1.00 87.75 192 VAL A C 1
ATOM 1600 O O . VAL A 1 192 ? -5.552 -11.315 15.129 1.00 87.75 192 VAL A O 1
ATOM 1603 N N . ASN A 1 193 ? -5.348 -10.416 13.085 1.00 89.56 193 ASN A N 1
ATOM 1604 C CA . ASN A 1 193 ? -5.497 -11.675 12.371 1.00 89.56 193 ASN A CA 1
ATOM 1605 C C . ASN A 1 193 ? -4.144 -12.125 11.832 1.00 89.56 193 ASN A C 1
ATOM 1607 O O . ASN A 1 193 ? -3.376 -11.326 11.294 1.00 89.56 193 ASN A O 1
ATOM 1611 N N . VAL A 1 194 ? -3.874 -13.417 11.966 1.00 89.44 194 VAL A N 1
ATOM 1612 C CA . VAL A 1 194 ? -2.661 -14.077 11.491 1.00 89.44 194 VAL A CA 1
ATOM 1613 C C . VAL A 1 194 ? -3.032 -14.934 10.296 1.00 89.44 194 VAL A C 1
ATOM 1615 O O . VAL A 1 194 ? -3.876 -15.822 10.417 1.00 89.44 194 VAL A O 1
ATOM 1618 N N . TYR A 1 195 ? -2.378 -14.701 9.169 1.00 88.06 195 TYR A N 1
ATOM 1619 C CA . TYR A 1 195 ? -2.601 -15.442 7.937 1.00 88.06 195 TYR A CA 1
ATOM 1620 C C . TYR A 1 195 ? -1.337 -16.188 7.525 1.00 88.06 195 TYR A C 1
ATOM 1622 O O . TYR A 1 195 ? -0.228 -15.667 7.671 1.00 88.06 195 TYR A O 1
ATOM 1630 N N . ASP A 1 196 ? -1.501 -17.400 7.003 1.00 85.44 196 ASP A N 1
ATOM 1631 C CA . ASP A 1 196 ? -0.418 -18.154 6.380 1.00 85.44 196 ASP A CA 1
ATOM 1632 C C . ASP A 1 196 ? -0.086 -17.549 5.013 1.00 85.44 196 ASP A C 1
ATOM 1634 O O . ASP A 1 196 ? -0.960 -17.306 4.181 1.00 85.44 196 ASP A O 1
ATOM 1638 N N . LYS A 1 197 ? 1.199 -17.283 4.792 1.00 84.94 197 LYS A N 1
ATOM 1639 C CA . LYS A 1 197 ? 1.711 -16.709 3.547 1.00 84.94 197 LYS A CA 1
ATOM 1640 C C . LYS A 1 197 ? 1.508 -17.640 2.347 1.00 84.94 197 LYS A C 1
ATOM 1642 O O . LYS A 1 197 ? 1.132 -17.197 1.271 1.00 84.94 197 LYS A O 1
ATOM 1647 N N . SER A 1 198 ? 1.698 -18.943 2.525 1.00 83.69 198 SER A N 1
ATOM 1648 C CA . SER A 1 198 ? 1.683 -19.919 1.429 1.00 83.69 198 SER A CA 1
ATOM 1649 C C . SER A 1 198 ? 0.327 -20.068 0.740 1.00 83.69 198 SER A C 1
ATOM 1651 O O . SER A 1 198 ? 0.281 -20.400 -0.441 1.00 83.69 198 SER A O 1
ATOM 1653 N N . ASN A 1 199 ? -0.774 -19.838 1.457 1.00 85.31 199 ASN A N 1
ATOM 1654 C CA . ASN A 1 199 ? -2.120 -20.107 0.951 1.00 85.31 199 ASN A CA 1
ATOM 1655 C C . ASN A 1 199 ? -3.165 -19.053 1.360 1.00 85.31 199 ASN A C 1
ATOM 1657 O O . ASN A 1 199 ? -4.351 -19.243 1.093 1.00 85.31 199 ASN A O 1
ATOM 1661 N N . HIS A 1 200 ? -2.743 -17.962 2.008 1.00 84.38 200 HIS A N 1
ATOM 1662 C CA . HIS A 1 200 ? -3.596 -16.877 2.510 1.00 84.38 200 HIS A CA 1
ATOM 1663 C C . HIS A 1 200 ? -4.700 -17.331 3.478 1.00 84.38 200 HIS A C 1
ATOM 1665 O O . HIS A 1 200 ? -5.675 -16.609 3.700 1.00 84.38 200 HIS A O 1
ATOM 1671 N N . GLN A 1 201 ? -4.570 -18.517 4.081 1.00 89.94 201 GLN A N 1
ATOM 1672 C CA . GLN A 1 201 ? -5.550 -19.005 5.043 1.00 89.94 201 GLN A CA 1
ATOM 1673 C C . GLN A 1 201 ? -5.394 -18.282 6.375 1.00 89.94 201 GLN A C 1
ATOM 1675 O O . GLN A 1 201 ? -4.292 -18.102 6.896 1.00 89.94 201 GLN A O 1
ATOM 1680 N N . LEU A 1 202 ? -6.529 -17.880 6.943 1.00 90.81 202 LEU A N 1
ATOM 1681 C CA . LEU A 1 202 ? -6.581 -17.336 8.288 1.00 90.81 202 LEU A CA 1
ATOM 1682 C C . LEU A 1 202 ? -6.239 -18.440 9.293 1.00 90.81 202 LEU A C 1
ATOM 1684 O O . LEU A 1 202 ? -7.007 -19.381 9.479 1.00 90.81 202 LEU A O 1
ATOM 1688 N N . MET A 1 203 ? -5.113 -18.279 9.975 1.00 92.38 203 MET A N 1
ATOM 1689 C CA . MET A 1 203 ? -4.615 -19.235 10.960 1.00 92.38 203 MET A CA 1
ATOM 1690 C C . MET A 1 203 ? -5.133 -18.932 12.359 1.00 92.38 203 MET A C 1
ATOM 1692 O O . MET A 1 203 ? -5.414 -19.847 13.130 1.00 92.38 203 MET A O 1
ATOM 1696 N N . GLN A 1 204 ? -5.240 -17.648 12.707 1.00 89.31 204 GLN A N 1
ATOM 1697 C CA . GLN A 1 204 ? -5.633 -17.239 14.050 1.00 89.31 204 GLN A CA 1
ATOM 1698 C C . GLN A 1 204 ? -6.278 -15.853 14.049 1.00 89.31 204 GLN A C 1
ATOM 1700 O O . GLN A 1 204 ? -5.824 -14.951 13.346 1.00 89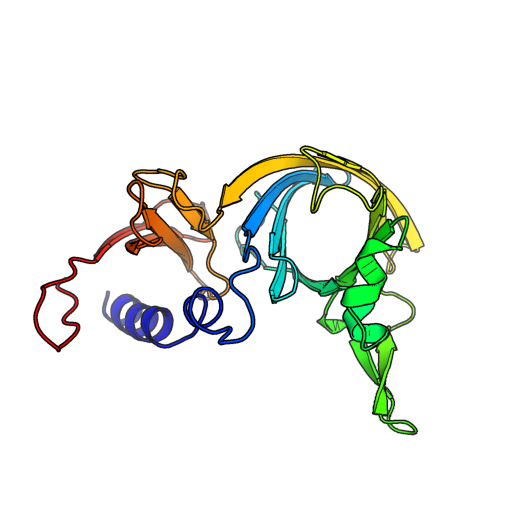.31 204 GLN A O 1
ATOM 1705 N N . LYS A 1 205 ? -7.306 -15.675 14.887 1.00 90.62 205 LYS A N 1
ATOM 1706 C CA . LYS A 1 205 ? -7.837 -14.363 15.277 1.00 90.62 205 LYS A CA 1
ATOM 1707 C C . LYS A 1 205 ? -7.482 -14.110 16.731 1.00 90.62 205 LYS A C 1
ATOM 1709 O O . LYS A 1 205 ? -7.733 -14.965 17.575 1.00 90.62 205 LYS A O 1
ATOM 1714 N N . ILE A 1 206 ? -6.928 -12.945 17.014 1.00 86.31 206 ILE A N 1
ATOM 1715 C CA . ILE A 1 206 ? -6.528 -12.539 18.358 1.00 86.31 206 ILE A CA 1
ATOM 1716 C C . ILE A 1 206 ? -7.334 -11.299 18.680 1.00 86.31 206 ILE A C 1
ATOM 1718 O O . ILE A 1 206 ? -7.200 -10.293 17.990 1.00 86.31 206 ILE A O 1
ATOM 1722 N N . GLN A 1 207 ? -8.213 -11.394 19.671 1.00 85.75 207 GLN A N 1
ATOM 1723 C CA . GLN A 1 207 ? -9.019 -10.261 20.113 1.00 85.75 207 GLN A CA 1
ATOM 1724 C C . GLN A 1 207 ? -8.264 -9.511 21.202 1.00 85.75 207 GLN A C 1
ATOM 1726 O O . GLN A 1 207 ? -7.670 -10.121 22.089 1.00 85.75 207 GLN A O 1
ATOM 1731 N N . ILE A 1 208 ? -8.281 -8.187 21.124 1.00 78.69 208 ILE A N 1
ATOM 1732 C CA . ILE A 1 208 ? -7.720 -7.326 22.157 1.00 78.69 208 ILE A CA 1
ATOM 1733 C C . ILE A 1 208 ? -8.890 -6.787 22.961 1.00 78.69 208 ILE A C 1
ATOM 1735 O O . ILE A 1 208 ? -9.703 -6.017 22.458 1.00 78.69 208 ILE A O 1
ATOM 1739 N N . TYR A 1 209 ? -8.967 -7.200 24.221 1.00 62.62 209 TYR A N 1
ATOM 1740 C CA . TYR A 1 209 ? -9.874 -6.600 25.186 1.00 62.62 209 TYR A CA 1
ATOM 1741 C C . TYR A 1 209 ? -9.102 -5.519 25.938 1.00 62.62 209 TYR A C 1
ATOM 1743 O O . TYR A 1 209 ? -8.163 -5.822 26.676 1.00 62.62 209 TYR A O 1
ATOM 1751 N N . ILE A 1 210 ? -9.473 -4.252 25.747 1.00 50.06 210 ILE A N 1
ATOM 1752 C CA . ILE A 1 210 ? -8.970 -3.172 26.597 1.00 50.06 210 ILE A CA 1
ATOM 1753 C C . ILE A 1 210 ? -9.659 -3.330 27.954 1.00 50.06 210 ILE A C 1
ATOM 1755 O O . ILE A 1 210 ? -10.793 -2.900 28.150 1.00 50.06 210 ILE A O 1
ATOM 1759 N N . ILE A 1 211 ? -8.988 -3.988 28.897 1.00 38.16 211 ILE A N 1
ATOM 1760 C CA . ILE A 1 211 ? -9.394 -3.942 30.300 1.00 38.16 211 ILE A CA 1
ATOM 1761 C C . ILE A 1 211 ? -9.006 -2.550 30.792 1.00 38.16 211 ILE A C 1
ATOM 1763 O O . ILE A 1 211 ? -7.835 -2.179 30.732 1.00 38.16 211 ILE A O 1
ATOM 1767 N N . ALA A 1 212 ? -9.986 -1.763 31.238 1.00 34.16 212 ALA A N 1
ATOM 1768 C CA . ALA A 1 212 ? -9.786 -0.443 31.827 1.00 34.16 212 ALA A CA 1
ATOM 1769 C C . ALA A 1 212 ? -9.073 -0.551 33.189 1.00 34.16 212 ALA A C 1
ATOM 1771 O O . ALA A 1 212 ? -9.647 -0.302 34.241 1.00 34.16 212 ALA A O 1
ATOM 1772 N N . THR A 1 213 ? -7.809 -0.954 33.169 1.00 33.09 213 THR A N 1
ATOM 1773 C CA . THR A 1 213 ? -6.858 -0.897 34.276 1.00 33.09 213 THR A CA 1
ATOM 1774 C C . THR A 1 213 ? -5.484 -0.684 33.662 1.00 33.09 213 THR A C 1
ATOM 1776 O O . THR A 1 213 ? -5.185 -1.234 32.608 1.00 33.09 213 THR A O 1
ATOM 1779 N N . THR A 1 214 ? -4.657 0.126 34.306 1.00 37.91 214 THR A N 1
ATOM 1780 C CA . THR A 1 214 ? -3.368 0.692 33.871 1.00 37.91 214 THR A CA 1
ATOM 1781 C C . THR A 1 214 ? -2.246 -0.296 33.497 1.00 37.91 214 THR A C 1
ATOM 1783 O O . THR A 1 214 ? -1.085 0.086 33.514 1.00 37.91 214 THR A O 1
ATOM 1786 N N . ASN A 1 215 ? -2.546 -1.533 33.097 1.00 34.34 215 ASN A N 1
ATOM 1787 C CA . ASN A 1 215 ? -1.588 -2.492 32.555 1.00 34.34 215 ASN A CA 1
ATOM 1788 C C . ASN A 1 215 ? -2.231 -3.313 31.425 1.00 34.34 215 ASN A C 1
ATOM 1790 O O . ASN A 1 215 ? -3.164 -4.083 31.653 1.00 34.34 215 ASN A O 1
ATOM 1794 N N . LEU A 1 216 ? -1.699 -3.173 30.205 1.00 35.25 216 LEU A N 1
ATOM 1795 C CA . LEU A 1 216 ? -2.030 -4.032 29.065 1.00 35.25 216 LEU A CA 1
ATOM 1796 C C . LEU A 1 216 ? -1.691 -5.485 29.417 1.00 35.25 216 LEU A C 1
ATOM 1798 O O . LEU A 1 216 ? -0.523 -5.860 29.488 1.00 35.25 216 LEU A O 1
ATOM 1802 N N . THR A 1 217 ? -2.716 -6.307 29.618 1.00 30.94 217 THR A N 1
ATOM 1803 C CA . THR A 1 217 ? -2.571 -7.763 29.702 1.00 30.94 217 THR A CA 1
ATOM 1804 C C . THR A 1 217 ? -3.355 -8.368 28.546 1.00 30.94 217 THR A C 1
ATOM 1806 O O . THR A 1 217 ? -4.580 -8.310 28.520 1.00 30.94 217 THR A O 1
ATOM 1809 N N . ALA A 1 218 ? -2.642 -8.900 27.551 1.00 33.19 218 ALA A N 1
ATOM 1810 C CA . ALA A 1 218 ? -3.248 -9.711 26.504 1.00 33.19 218 ALA A CA 1
ATOM 1811 C C . ALA A 1 218 ? -3.624 -11.072 27.109 1.00 33.19 218 ALA A C 1
ATOM 1813 O O . ALA A 1 218 ? -2.756 -11.771 27.631 1.00 33.19 218 ALA A O 1
ATOM 1814 N N . PHE A 1 219 ? -4.904 -11.436 27.053 1.00 30.48 219 PHE A N 1
ATOM 1815 C CA . PHE A 1 219 ? -5.362 -12.782 27.391 1.00 30.48 219 PHE A CA 1
ATOM 1816 C C . PHE A 1 219 ? -5.354 -13.643 26.121 1.00 30.48 219 PHE A C 1
ATOM 1818 O O . PHE A 1 219 ? -5.812 -13.197 25.067 1.00 30.48 219 PHE A O 1
ATOM 1825 N N . ILE A 1 220 ? -4.762 -14.836 26.229 1.00 33.47 220 ILE A N 1
ATOM 1826 C CA . ILE A 1 220 ? -4.662 -15.862 25.177 1.00 33.47 220 ILE A CA 1
ATOM 1827 C C . ILE A 1 220 ? -5.793 -16.864 25.359 1.00 33.47 220 ILE A C 1
ATOM 1829 O O . ILE A 1 220 ? -6.006 -17.268 26.525 1.00 33.47 220 ILE A O 1
#

Sequence (220 aa):
MKNILLALLLILSFPVFSTIYRTTYSATYSATYAYKGYIENKEVTLYLSPYLKAFWVYKDDHKQIQHALSYECHLMNSCDEVSQQNSLKLYDDKDIYLDENDNHPKIKDSISYFNFNHNGQTQFNQKLVGYWFDGKKNQQYPIKLQKELEIIDEADAEFNRLELLQTNSSDKFYFTAVLSKKKKEKIELVGVNVYDKSNHQLMQKIQIYIIATTNLTAFI

Foldseek 3Di:
DVVVVVVVVVQVPDDVPVQLPDDPPDPPKQKWWWWWWDWVHFIKIWIDGQPPWIWMATPPQLQRDTQTWDWPVVLVVDSVCVLVDQKTKIWRPVQWDQDPPPRGIDGDQLTKMDIWGDPSPDDDDQKTWDWIAGSVVRDITTIIIGTPDMDIQDQADWDAWDWAWDPDADRFWTKTFTWGDDHRGGIDGQWMWIATSNPRDTPDIQGQDPDPDPDRDGDD

Secondary structure (DSSP, 8-state):
-HHHHHHHHHHSSSSSHHHHH---S------EEEEEEEETTEEEEEEEETTTEEEEEETT-TT---EEEEEHHHHTT-SGGGGG-SEEEEEEGGGEEE-TTT--EEE-TT--EEEEE--SSSSS-SEEEEEEEETTTTEEEEEEEEEEEEE---TT--EEEEEEEEEEE-SSEEEEEEEEE-TTSPPEEEEEEEEETTT--EEEEEE----SSSS-----